Protein AF-A0A257M709-F1 (afdb_monomer_lite)

Radius of gyration: 20.68 Å; chains: 1; bounding box: 50×46×50 Å

pLDDT: mean 86.6, std 11.8, range [39.19, 98.5]

Foldseek 3Di:
DLVVLVVLLVVCVVVDDPVLNVVSVVVSVVVVCVVVVVVVVPDCVNPPPQDLVANDDFLLVVLVVVLVVLVCLLCVCVSLVFAFQDDDPVVVVVLSVVLVVLSVVDVVVDDALVDVSSLVSLVSCLVSLPVSVVRVVRTDDDPLLVLLVVQLSVLSNVLSVLVSVCSHPPNVLLQPPALLVVLSVLSVVQRNVVSVVLSVCLSSVDDLLSVQSVVCSVVSSVLNVLLSVLSNVRSNVVSVDPVNVVDDDPSVVVSVVSNVVSVVSNVVSVVSSVVSSVVVPVPD

Sequence (284 aa):
LWLVLARAWWKHRLAWTKVKRITTALGLLMLAGVPWMLFIATSPATYPPIDRTTGGPTGASLLGSTLSVVALLLILPASLGLKRAKSPRRWLWWVFVAEFVTFIALEAKGGSHFTLLQIIGLGLLLPWLWWIPSEWKRFDWPERSIFWKRSMLVWWGVLVIAGWLEFLPGVLDRMKFTNGLVAHAHLAMAGFTSSFGLLLLTLLGGEKTSLSLSRGGWLWNSAVGLHVLVLMICGWLEGGSNSWIDGHTLWRETAFFIRLLCGLVMLGVAAFWWRGSFSNSDDS

Secondary structure (DSSP, 8-state):
-HHHHHHHHHHHTTSS-HHHHHHHHHHHHHHHTHHHHHHHHT-TTTS-S--TTT-SPPHHHHHHHHHHHHHHHHHHHHHTTPPBSS---THHHHHHHHHHHHHHHHHHH---TT-HHHHHHHHTTTTHHHHHHHHHTTB---GGGHHHHHHHHHHHHHHHHHHHHHTSTTHHHHHTTSHHHHHHHHIIIIIIIHHHHHHHHHHHSHHHHHHHHHTTHHHHHHHHHHHHHHHHHHHHHHTT-GGGTSS--HHHHHHHHHHHHHHHHHHHHHHHHHHHHHHTTS--

Structure (mmCIF, N/CA/C/O backbone):
data_AF-A0A257M709-F1
#
_entry.id   AF-A0A257M709-F1
#
loop_
_atom_site.group_PDB
_atom_site.id
_atom_site.type_symbol
_atom_site.label_atom_id
_atom_site.label_alt_id
_atom_site.label_comp_id
_atom_site.label_asym_id
_atom_site.label_entity_id
_atom_site.label_seq_id
_atom_site.pdbx_PDB_ins_code
_atom_site.Cartn_x
_atom_site.Cartn_y
_atom_site.Cartn_z
_atom_site.occupancy
_atom_site.B_iso_or_equiv
_atom_site.auth_seq_id
_atom_site.auth_comp_id
_atom_site.auth_asym_id
_atom_site.auth_atom_id
_atom_site.pdbx_PDB_model_num
ATOM 1 N N . LEU A 1 1 ? -13.924 -11.266 1.358 1.00 63.69 1 LEU A N 1
ATOM 2 C CA . LEU A 1 1 ? -14.065 -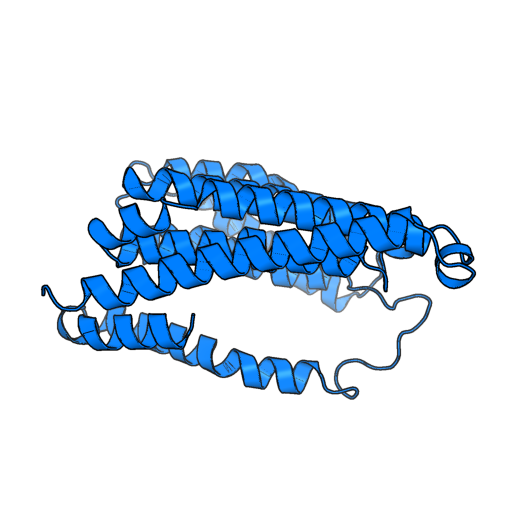9.993 2.109 1.00 63.69 1 LEU A CA 1
ATOM 3 C C . LEU A 1 1 ? -15.468 -9.392 1.985 1.00 63.69 1 LEU A C 1
ATOM 5 O O . LEU A 1 1 ? -16.119 -9.259 3.012 1.00 63.69 1 LEU A O 1
ATOM 9 N N . TRP A 1 2 ? -15.957 -9.085 0.773 1.00 75.44 2 TRP A N 1
ATOM 10 C CA . TRP A 1 2 ? -17.281 -8.467 0.564 1.00 75.44 2 TRP A CA 1
ATOM 11 C C . TRP A 1 2 ? -18.420 -9.205 1.285 1.00 75.44 2 TRP A C 1
ATOM 13 O O . TRP A 1 2 ? -19.125 -8.598 2.080 1.00 75.44 2 TRP A O 1
ATOM 23 N N . LEU A 1 3 ? -18.524 -10.530 1.114 1.00 74.81 3 LEU A N 1
ATOM 24 C CA . LEU A 1 3 ? -19.554 -11.352 1.774 1.00 74.81 3 LEU A CA 1
ATOM 25 C C . LEU A 1 3 ? -19.493 -11.286 3.309 1.00 74.81 3 LEU A C 1
ATOM 27 O O . LEU A 1 3 ? -20.524 -11.242 3.974 1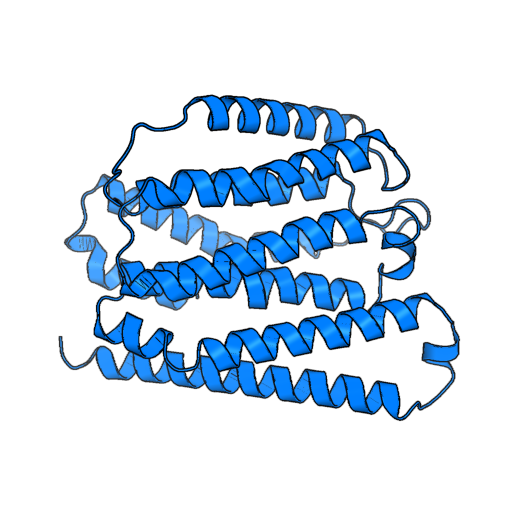.00 74.81 3 LEU A O 1
ATOM 31 N N . VAL A 1 4 ? -18.284 -11.239 3.874 1.00 75.06 4 VAL A N 1
ATOM 32 C CA . VAL A 1 4 ? -18.074 -11.142 5.328 1.00 75.06 4 VAL A CA 1
ATOM 33 C C . VAL A 1 4 ? -18.524 -9.774 5.839 1.00 75.06 4 VAL A C 1
ATOM 35 O O . VAL A 1 4 ? -19.246 -9.699 6.831 1.00 75.06 4 VAL A O 1
ATOM 38 N N . LEU A 1 5 ? -18.160 -8.696 5.135 1.00 75.50 5 LEU A N 1
ATOM 39 C CA . LEU A 1 5 ? -18.581 -7.334 5.475 1.00 75.50 5 LEU A CA 1
ATOM 40 C C . LEU A 1 5 ? -20.095 -7.146 5.305 1.00 75.50 5 LEU A C 1
ATOM 42 O O . LEU A 1 5 ? -20.731 -6.547 6.169 1.00 75.50 5 LEU A O 1
ATOM 46 N N . ALA A 1 6 ? -20.683 -7.702 4.243 1.00 80.19 6 ALA A N 1
ATOM 47 C CA . ALA A 1 6 ? -22.122 -7.676 4.003 1.00 80.19 6 ALA A CA 1
ATOM 48 C C . ALA A 1 6 ? -22.891 -8.419 5.108 1.00 80.19 6 ALA A C 1
ATOM 50 O O . ALA A 1 6 ? -23.883 -7.905 5.625 1.00 80.19 6 ALA A O 1
ATOM 51 N N . ARG A 1 7 ? -22.399 -9.587 5.545 1.00 79.88 7 ARG A N 1
ATOM 52 C CA . ARG A 1 7 ? -22.982 -10.341 6.666 1.00 79.88 7 ARG A CA 1
ATOM 53 C C . ARG A 1 7 ? -22.861 -9.586 7.991 1.00 79.88 7 ARG A C 1
ATOM 55 O O . ARG A 1 7 ? -23.842 -9.503 8.728 1.00 79.88 7 ARG A O 1
ATOM 62 N N . ALA A 1 8 ? -21.695 -9.006 8.285 1.00 75.44 8 ALA A N 1
ATOM 63 C CA . ALA A 1 8 ? -21.491 -8.196 9.486 1.00 75.44 8 ALA A CA 1
ATOM 64 C C . ALA A 1 8 ? -22.421 -6.970 9.504 1.00 75.44 8 ALA A C 1
ATOM 66 O O . ALA A 1 8 ? -23.070 -6.693 10.513 1.00 75.44 8 ALA A O 1
ATOM 67 N N . TRP A 1 9 ? -22.562 -6.281 8.368 1.00 83.00 9 TRP A N 1
ATOM 68 C CA . TRP A 1 9 ? -23.518 -5.186 8.211 1.00 83.00 9 TRP A CA 1
ATOM 69 C C . TRP A 1 9 ? -24.950 -5.659 8.453 1.00 83.00 9 TRP A C 1
ATOM 71 O O . TRP A 1 9 ? -25.668 -5.057 9.248 1.00 83.00 9 TRP A O 1
ATOM 81 N N . TRP A 1 10 ? -25.352 -6.779 7.844 1.00 81.62 10 TRP A N 1
ATOM 82 C CA . TRP A 1 10 ? -26.694 -7.337 8.003 1.00 81.62 10 TRP A CA 1
ATOM 83 C C . TRP A 1 10 ? -27.025 -7.641 9.468 1.00 81.62 10 TRP A C 1
ATOM 85 O O . TRP A 1 10 ? -28.117 -7.279 9.910 1.00 81.62 10 TRP A O 1
ATOM 95 N N . LYS A 1 11 ? -26.086 -8.234 10.223 1.00 81.81 11 LYS A N 1
ATOM 96 C CA . LYS A 1 11 ? -26.257 -8.577 11.647 1.00 81.81 11 LYS A CA 1
ATOM 97 C C . LYS A 1 11 ? -26.406 -7.334 12.534 1.00 81.81 11 LYS A C 1
ATOM 99 O O . LYS A 1 11 ? -27.203 -7.346 13.464 1.00 81.81 11 LYS A O 1
ATOM 104 N N . HIS A 1 12 ? -25.689 -6.248 12.238 1.00 77.38 12 HIS A N 1
ATOM 105 C CA . HIS A 1 12 ? -25.630 -5.069 13.115 1.00 77.38 12 HIS A CA 1
ATOM 106 C C . HIS A 1 12 ? -26.449 -3.855 12.636 1.00 77.38 12 HIS A C 1
ATOM 108 O O . HIS A 1 12 ? -26.554 -2.870 13.368 1.00 77.38 12 HIS A O 1
ATOM 114 N N . ARG A 1 13 ? -27.081 -3.909 11.450 1.00 79.56 13 ARG A N 1
ATOM 115 C CA . ARG A 1 13 ? -27.768 -2.755 10.827 1.00 79.56 13 ARG A CA 1
ATOM 116 C C . ARG A 1 13 ? -28.890 -2.131 11.660 1.00 79.56 13 ARG A C 1
ATOM 118 O O . ARG A 1 13 ? -29.191 -0.957 11.461 1.00 79.56 13 ARG A O 1
ATOM 125 N N . LEU A 1 14 ? -29.536 -2.908 12.532 1.00 81.75 14 LEU A N 1
ATOM 126 C CA . LEU A 1 14 ? -30.651 -2.445 13.369 1.00 81.75 14 LEU A CA 1
ATOM 127 C C . LEU A 1 14 ? -30.173 -1.696 14.620 1.00 81.75 14 LEU A C 1
ATOM 129 O O . LEU A 1 14 ? -30.896 -0.852 15.131 1.00 81.75 14 LEU A O 1
ATOM 133 N N . ALA A 1 15 ? -28.942 -1.952 15.069 1.00 82.12 15 ALA A N 1
ATOM 134 C CA . ALA A 1 15 ? -28.348 -1.302 16.236 1.00 82.12 15 ALA A CA 1
ATOM 135 C C . ALA A 1 15 ? -27.636 0.023 15.896 1.00 82.12 15 ALA A C 1
ATOM 137 O O . ALA A 1 15 ? -27.091 0.685 16.776 1.00 82.12 15 ALA A O 1
ATOM 138 N N . TRP A 1 16 ? -27.567 0.402 14.616 1.00 82.31 16 TRP A N 1
ATOM 139 C CA . TRP A 1 16 ? -26.822 1.576 14.157 1.00 82.31 16 TRP A CA 1
ATOM 140 C C . TRP A 1 16 ? -27.734 2.756 13.833 1.00 82.31 16 TRP A C 1
ATOM 142 O O . TRP A 1 16 ? -28.873 2.598 13.398 1.00 82.31 16 TRP A O 1
ATOM 152 N N . THR A 1 17 ? -27.189 3.966 13.974 1.00 84.19 17 THR A N 1
ATOM 153 C CA . THR A 1 17 ? -27.871 5.193 13.551 1.00 84.19 17 THR A CA 1
ATOM 154 C C . THR A 1 17 ? -28.165 5.169 12.048 1.00 84.19 17 THR A C 1
ATOM 156 O O . THR A 1 17 ? -27.421 4.581 11.256 1.00 84.19 17 THR A O 1
ATOM 159 N N . LYS A 1 18 ? -29.238 5.854 11.628 1.00 81.94 18 LYS A N 1
ATOM 160 C CA . LYS A 1 18 ? -29.674 5.913 10.220 1.00 81.94 18 LYS A CA 1
ATOM 161 C C . LYS A 1 18 ? -28.549 6.373 9.284 1.00 81.94 18 LYS A C 1
ATOM 163 O O . LYS A 1 18 ? -28.372 5.789 8.219 1.00 81.94 18 LYS A O 1
ATOM 168 N N . VAL A 1 19 ? -27.753 7.352 9.722 1.00 78.00 19 VAL A N 1
ATOM 169 C CA . VAL A 1 19 ? -26.588 7.863 8.982 1.00 78.00 19 VAL A CA 1
ATOM 170 C C . VAL A 1 19 ? -25.536 6.772 8.802 1.00 78.00 19 VAL A C 1
ATOM 172 O O . VAL A 1 19 ? -25.178 6.470 7.669 1.00 78.00 19 VAL A O 1
ATOM 175 N N . LYS A 1 20 ? -25.098 6.119 9.889 1.00 76.31 20 LYS A N 1
ATOM 176 C CA . LYS A 1 20 ? -24.087 5.051 9.829 1.00 76.31 20 LYS A CA 1
ATOM 177 C C . LYS A 1 20 ? -24.550 3.883 8.962 1.00 76.31 20 LYS A C 1
ATOM 179 O O . LYS A 1 20 ? -23.754 3.314 8.223 1.00 76.31 20 LYS A O 1
ATOM 184 N N . ARG A 1 21 ? -25.838 3.535 9.017 1.00 81.75 21 ARG A N 1
ATOM 185 C CA . ARG A 1 21 ? -26.431 2.478 8.190 1.00 81.75 21 ARG A CA 1
ATOM 186 C C . ARG A 1 21 ? -26.371 2.811 6.699 1.00 81.75 21 ARG A C 1
ATOM 188 O O . ARG A 1 21 ? -25.974 1.959 5.914 1.00 81.75 21 ARG A O 1
ATOM 195 N N . ILE A 1 22 ? -26.747 4.034 6.321 1.00 80.50 22 ILE A N 1
ATOM 196 C CA . ILE A 1 22 ? -26.744 4.485 4.922 1.00 80.50 22 ILE A CA 1
ATOM 197 C C . ILE A 1 22 ? -25.314 4.575 4.386 1.00 80.50 22 ILE A C 1
ATOM 199 O O . ILE A 1 22 ? -25.036 4.045 3.314 1.00 80.50 22 ILE A O 1
ATOM 203 N N . THR A 1 23 ? -24.393 5.183 5.136 1.00 76.25 23 THR A N 1
ATOM 204 C CA . THR A 1 23 ? -23.004 5.351 4.682 1.00 76.25 23 THR A CA 1
ATOM 205 C C . THR A 1 23 ? -22.291 4.012 4.512 1.00 76.25 23 THR A C 1
ATOM 207 O O . THR A 1 23 ? -21.608 3.797 3.515 1.00 76.25 23 THR A O 1
ATOM 210 N N . THR A 1 24 ? -22.495 3.070 5.436 1.00 78.69 24 THR A N 1
ATOM 211 C CA . THR A 1 24 ? -21.918 1.720 5.321 1.00 78.69 24 THR A CA 1
ATOM 212 C C . THR A 1 24 ? -22.567 0.888 4.211 1.00 78.69 24 THR A C 1
ATOM 214 O O . THR A 1 24 ? -21.863 0.127 3.552 1.00 78.69 24 THR A O 1
ATOM 217 N N . ALA A 1 25 ? -23.867 1.062 3.940 1.00 81.69 25 ALA A N 1
ATOM 218 C CA . ALA A 1 25 ? -24.538 0.422 2.804 1.00 81.69 25 ALA A CA 1
ATOM 219 C C . ALA A 1 25 ? -24.016 0.944 1.457 1.00 81.69 25 ALA A C 1
ATOM 221 O O . ALA A 1 25 ? -23.728 0.152 0.564 1.00 81.69 25 ALA A O 1
ATOM 222 N N . LEU A 1 26 ? -23.835 2.263 1.333 1.00 82.88 26 LEU A N 1
ATOM 223 C CA . LEU A 1 26 ? -23.199 2.893 0.172 1.00 82.88 26 LEU A CA 1
ATOM 224 C C . LEU A 1 26 ? -21.783 2.353 -0.053 1.00 82.88 26 LEU A C 1
ATOM 226 O O . LEU A 1 26 ? -21.441 1.993 -1.176 1.00 82.88 26 LEU A O 1
ATOM 230 N N . GLY A 1 27 ? -20.988 2.218 1.013 1.00 78.69 27 GLY A N 1
ATOM 231 C CA . GLY A 1 27 ? -19.657 1.613 0.931 1.00 78.69 27 GLY A CA 1
ATOM 232 C C . GLY A 1 27 ? -19.683 0.161 0.435 1.00 78.69 27 GLY A C 1
ATOM 233 O O . GLY A 1 27 ? -18.862 -0.221 -0.395 1.00 78.69 27 GLY A O 1
ATOM 234 N N . LEU A 1 28 ? -20.652 -0.646 0.885 1.00 82.06 28 LEU A N 1
ATOM 235 C CA . LEU A 1 28 ? -20.829 -2.024 0.407 1.00 82.06 28 LEU A CA 1
ATOM 236 C C . LEU A 1 28 ? -21.273 -2.094 -1.058 1.00 82.06 28 LEU A C 1
ATOM 238 O O . LEU A 1 28 ? -20.792 -2.961 -1.788 1.00 82.06 28 LEU A O 1
ATOM 242 N N . LEU A 1 29 ? -22.159 -1.192 -1.487 1.00 82.44 29 LEU A N 1
ATOM 243 C CA . LEU A 1 29 ? -22.596 -1.073 -2.881 1.00 82.44 29 LEU A CA 1
ATOM 244 C C . LEU A 1 29 ? -21.436 -0.682 -3.800 1.00 82.44 29 LEU A C 1
ATOM 246 O O . LEU A 1 29 ? -21.239 -1.321 -4.828 1.00 82.44 29 LEU A O 1
ATOM 250 N N . MET A 1 30 ? -20.616 0.294 -3.403 1.00 78.88 30 MET A N 1
ATOM 251 C CA . MET A 1 30 ? -19.392 0.635 -4.137 1.00 78.88 30 MET A CA 1
ATOM 252 C C . MET A 1 30 ? -18.447 -0.567 -4.242 1.00 78.88 30 MET A C 1
ATOM 254 O O . MET A 1 30 ? -17.937 -0.861 -5.319 1.00 78.88 30 MET A O 1
ATOM 258 N N . LEU A 1 31 ? -18.270 -1.317 -3.148 1.00 79.25 31 LEU A N 1
ATOM 259 C CA . LEU A 1 31 ? -17.444 -2.525 -3.142 1.00 79.25 31 LEU A CA 1
ATOM 260 C C . LEU A 1 31 ? -18.025 -3.632 -4.048 1.00 79.25 31 LEU A C 1
ATOM 262 O O . LEU A 1 31 ? -17.268 -4.411 -4.620 1.00 79.25 31 LEU A O 1
ATOM 266 N N . ALA A 1 32 ? -19.353 -3.693 -4.208 1.00 81.44 32 ALA A N 1
ATOM 267 C CA . ALA A 1 32 ? -20.024 -4.615 -5.128 1.00 81.44 32 ALA A CA 1
ATOM 268 C C . ALA A 1 32 ? -19.819 -4.235 -6.603 1.00 81.44 32 ALA A C 1
ATOM 270 O O . ALA A 1 32 ? -19.916 -5.101 -7.465 1.00 81.44 32 ALA A O 1
ATOM 271 N N . GLY A 1 33 ? -19.506 -2.968 -6.895 1.00 80.12 33 GLY A N 1
ATOM 272 C CA . GLY A 1 33 ? -19.165 -2.494 -8.238 1.00 80.12 33 GLY A CA 1
ATOM 273 C C . GLY A 1 33 ? -17.760 -2.889 -8.708 1.00 80.12 33 GLY A C 1
ATOM 274 O O . GLY A 1 33 ? -17.465 -2.788 -9.895 1.00 80.12 33 GLY A O 1
ATOM 275 N N . VAL A 1 34 ? -16.890 -3.379 -7.816 1.00 79.31 34 VAL A N 1
ATOM 276 C CA . VAL A 1 34 ? -15.496 -3.731 -8.150 1.00 79.31 34 VAL A CA 1
ATOM 277 C C . VAL A 1 34 ? -15.382 -4.780 -9.271 1.00 79.31 34 VAL A C 1
ATOM 279 O O . VAL A 1 34 ? -14.611 -4.537 -10.195 1.00 79.31 34 VAL A O 1
ATOM 282 N N . PRO A 1 35 ? -16.133 -5.902 -9.281 1.00 78.69 35 PRO A N 1
ATOM 283 C CA . PRO A 1 35 ? -16.078 -6.869 -10.382 1.00 78.69 35 PRO A CA 1
ATOM 284 C C . PRO A 1 35 ? -16.474 -6.264 -11.734 1.00 78.69 35 PRO A C 1
ATOM 286 O O . PRO A 1 35 ? -15.890 -6.609 -12.756 1.00 78.69 35 PRO A O 1
ATOM 289 N N . TRP A 1 36 ? -17.430 -5.331 -11.737 1.00 79.25 36 TRP A N 1
ATOM 290 C CA . TRP A 1 36 ? -17.850 -4.625 -12.947 1.00 79.25 36 TRP A CA 1
ATOM 291 C C . TRP A 1 36 ? -16.756 -3.685 -13.463 1.00 79.25 36 TRP A C 1
ATOM 293 O O . TRP A 1 36 ? -16.447 -3.678 -14.651 1.00 79.25 36 TRP A O 1
ATOM 303 N N . MET A 1 37 ? -16.103 -2.946 -12.562 1.00 77.06 37 MET A N 1
ATOM 304 C CA . MET A 1 37 ? -14.951 -2.108 -12.912 1.00 77.06 37 MET A CA 1
ATOM 305 C C . MET A 1 37 ? -13.776 -2.942 -13.432 1.00 77.06 37 MET A C 1
ATOM 307 O O . MET A 1 37 ? -13.126 -2.534 -14.388 1.00 77.06 37 MET A O 1
ATOM 311 N N . LEU A 1 38 ? -13.533 -4.126 -12.856 1.00 76.75 38 LEU A N 1
ATOM 312 C CA . LEU A 1 38 ? -12.529 -5.065 -13.362 1.00 76.75 38 LEU A CA 1
ATOM 313 C C . LEU A 1 38 ? -12.868 -5.540 -14.776 1.00 76.75 38 LEU A C 1
ATOM 315 O O . LEU A 1 38 ? -11.989 -5.541 -15.627 1.00 76.75 38 LEU A O 1
ATOM 319 N N . PHE A 1 39 ? -14.131 -5.875 -15.049 1.00 78.25 39 PHE A N 1
ATOM 320 C CA . PHE A 1 39 ? -14.572 -6.269 -16.387 1.00 78.25 39 PHE A CA 1
ATOM 321 C C . PHE A 1 39 ? -14.298 -5.173 -17.432 1.00 78.25 39 PHE A C 1
ATOM 323 O O . PHE A 1 39 ? -13.718 -5.446 -18.484 1.00 78.25 39 PHE A O 1
ATOM 330 N N . ILE A 1 40 ? -14.623 -3.916 -17.111 1.00 79.00 40 ILE A N 1
ATOM 331 C CA . ILE A 1 40 ? -14.330 -2.763 -17.979 1.00 79.00 40 ILE A CA 1
ATOM 332 C C . ILE A 1 40 ? -12.816 -2.567 -18.150 1.00 79.00 40 ILE A C 1
ATOM 334 O O . ILE A 1 40 ? -12.344 -2.323 -19.262 1.00 79.00 40 ILE A O 1
ATOM 338 N N . ALA A 1 41 ? -12.047 -2.696 -17.067 1.00 70.19 41 ALA A N 1
ATOM 339 C CA . ALA A 1 41 ? -10.596 -2.528 -17.081 1.00 70.19 41 ALA A CA 1
ATOM 340 C C . ALA A 1 41 ? -9.871 -3.641 -17.855 1.00 70.19 41 ALA A C 1
ATOM 342 O O . ALA A 1 41 ? -8.802 -3.401 -18.402 1.00 70.19 41 ALA A O 1
ATOM 343 N N . THR A 1 42 ? -10.448 -4.843 -17.946 1.00 70.88 42 THR A N 1
ATOM 344 C CA . THR A 1 42 ? -9.901 -5.936 -18.768 1.00 70.88 42 THR A CA 1
ATOM 345 C C . THR A 1 42 ? -10.205 -5.797 -20.260 1.00 70.88 42 THR A C 1
ATOM 347 O O . THR A 1 42 ? -9.708 -6.591 -21.056 1.00 70.88 42 THR A O 1
ATOM 350 N N . SER A 1 43 ? -11.015 -4.811 -20.660 1.00 70.44 43 SER A N 1
ATOM 351 C CA . SER A 1 43 ? -11.332 -4.586 -22.068 1.00 70.44 43 SER A CA 1
ATOM 352 C C . SER A 1 43 ? -10.128 -3.996 -22.819 1.00 70.44 43 SER A C 1
ATOM 354 O O . SER A 1 43 ? -9.636 -2.931 -22.434 1.00 70.44 43 SER A O 1
ATOM 356 N N . PRO A 1 44 ? -9.708 -4.598 -23.948 1.00 64.81 44 PRO A N 1
ATOM 357 C CA . PRO A 1 44 ? -8.688 -4.025 -24.831 1.00 64.81 44 PRO A CA 1
ATOM 358 C C . PRO A 1 44 ? -9.076 -2.656 -25.409 1.00 64.81 44 PRO A C 1
ATOM 360 O O . PRO A 1 44 ? -8.217 -1.909 -25.862 1.00 64.81 44 PRO A O 1
ATOM 363 N N . ALA A 1 45 ? -10.370 -2.311 -25.396 1.00 69.38 45 ALA A N 1
ATOM 364 C CA . ALA A 1 45 ? -10.844 -0.991 -25.807 1.00 69.38 45 ALA A CA 1
ATOM 365 C C . ALA A 1 45 ? -10.460 0.112 -24.803 1.00 69.38 45 ALA A C 1
ATOM 367 O O . ALA A 1 45 ? -10.357 1.274 -25.185 1.00 69.38 45 ALA A O 1
ATOM 368 N N . THR A 1 46 ? -10.248 -0.249 -23.533 1.00 64.12 46 THR A N 1
ATOM 369 C CA . THR A 1 46 ? -9.853 0.672 -22.456 1.00 64.12 46 THR A CA 1
ATOM 370 C C . THR A 1 46 ? -8.329 0.795 -22.356 1.00 64.12 46 THR A C 1
ATOM 372 O O . THR A 1 46 ? -7.819 1.868 -22.045 1.00 64.12 46 THR A O 1
ATOM 375 N N . TYR A 1 47 ? -7.602 -0.287 -22.657 1.00 52.94 47 TYR A N 1
ATOM 376 C CA . TYR A 1 47 ? -6.138 -0.336 -22.673 1.00 52.94 47 TYR A CA 1
ATOM 377 C C . TYR A 1 47 ? -5.638 -0.826 -24.043 1.00 52.94 47 TYR A C 1
ATOM 379 O O . TYR A 1 47 ? -5.558 -2.040 -24.257 1.00 52.94 47 TYR A O 1
ATOM 387 N N . PRO A 1 48 ? -5.319 0.086 -24.984 1.00 52.94 48 PRO A N 1
ATOM 388 C CA . PRO A 1 48 ? -4.802 -0.290 -26.296 1.00 52.94 48 PRO A CA 1
ATOM 389 C C . PRO A 1 48 ? -3.429 -0.989 -26.192 1.00 52.94 48 PRO A C 1
ATOM 391 O O . PRO A 1 48 ? -2.769 -0.907 -25.152 1.00 52.94 48 PRO A O 1
ATOM 394 N N . PRO A 1 49 ? -2.980 -1.684 -27.258 1.00 52.44 49 PRO A N 1
ATOM 395 C CA . PRO A 1 49 ? -1.710 -2.404 -27.276 1.00 52.44 49 PRO A CA 1
ATOM 396 C C . PRO A 1 49 ? -0.534 -1.545 -26.801 1.00 52.44 49 PRO A C 1
ATOM 398 O O . PRO A 1 49 ? -0.396 -0.388 -27.192 1.00 52.44 49 PRO A O 1
ATOM 401 N N . ILE A 1 50 ? 0.311 -2.158 -25.972 1.00 51.16 50 ILE A N 1
ATOM 402 C CA . ILE A 1 50 ? 1.480 -1.573 -25.308 1.00 51.16 50 ILE A CA 1
ATOM 403 C C . ILE A 1 50 ? 2.383 -0.870 -26.336 1.00 51.16 50 ILE A C 1
ATOM 405 O O . ILE A 1 50 ? 3.112 -1.519 -27.089 1.00 51.16 50 ILE A O 1
ATOM 409 N N . ASP A 1 51 ? 2.378 0.461 -26.339 1.00 47.47 51 ASP A N 1
ATOM 410 C CA . ASP A 1 51 ? 3.425 1.254 -26.980 1.00 47.47 51 ASP A CA 1
ATOM 411 C C . ASP A 1 51 ? 4.741 1.022 -26.219 1.00 47.47 51 ASP A C 1
ATOM 413 O O . ASP A 1 51 ? 4.822 1.168 -24.999 1.00 47.47 51 ASP A O 1
ATOM 417 N N . ARG A 1 52 ? 5.797 0.628 -26.937 1.00 48.94 52 ARG A N 1
ATOM 418 C CA . ARG A 1 52 ? 7.110 0.310 -26.350 1.00 48.94 52 ARG A CA 1
ATOM 419 C C . ARG A 1 52 ? 7.759 1.504 -25.643 1.00 48.94 52 ARG A C 1
ATOM 421 O O . ARG A 1 52 ? 8.629 1.288 -24.799 1.00 48.94 52 ARG A O 1
ATOM 428 N N . THR A 1 53 ? 7.352 2.729 -25.972 1.00 52.00 53 THR A N 1
ATOM 429 C CA . THR A 1 53 ? 7.896 3.965 -25.393 1.00 52.00 53 THR A CA 1
ATOM 430 C C . THR A 1 53 ? 7.116 4.462 -24.172 1.00 52.00 53 THR A C 1
ATOM 432 O O . THR A 1 53 ? 7.695 5.142 -23.325 1.00 52.00 53 THR A O 1
ATOM 435 N N . THR A 1 54 ? 5.840 4.081 -24.031 1.00 54.97 54 THR A N 1
ATOM 436 C CA . THR A 1 54 ? 4.931 4.604 -22.991 1.00 54.97 54 THR A CA 1
ATOM 437 C C . THR A 1 54 ? 4.209 3.539 -22.167 1.00 54.97 54 THR A C 1
ATOM 439 O O . THR A 1 54 ? 3.557 3.896 -21.198 1.00 54.97 54 THR A O 1
ATOM 442 N N . GLY A 1 55 ? 4.343 2.249 -22.488 1.00 55.84 55 GLY A N 1
ATOM 443 C CA . GLY A 1 55 ? 3.516 1.145 -21.979 1.00 55.84 55 GLY A CA 1
ATOM 444 C C . GLY A 1 55 ? 3.573 0.814 -20.478 1.00 55.84 55 GLY A C 1
ATOM 445 O O . GLY A 1 55 ? 3.153 -0.274 -20.089 1.00 55.84 55 GLY A O 1
ATOM 446 N N . GLY A 1 56 ? 4.110 1.708 -19.646 1.00 60.56 56 GLY A N 1
ATOM 447 C CA . GLY A 1 56 ? 3.981 1.688 -18.190 1.00 60.56 56 GLY A CA 1
ATOM 448 C C . GLY A 1 56 ? 2.930 2.698 -17.695 1.00 60.56 56 GLY A C 1
ATOM 449 O O . GLY A 1 56 ? 2.488 3.560 -18.451 1.00 60.56 56 GLY A O 1
ATOM 450 N N . PRO A 1 57 ? 2.506 2.618 -16.424 1.00 65.94 57 PRO A N 1
ATOM 451 C CA . PRO A 1 57 ? 1.597 3.606 -15.844 1.00 65.94 57 PRO A CA 1
ATOM 452 C C . PRO A 1 57 ? 2.229 5.009 -15.846 1.00 65.94 57 PRO A C 1
ATOM 454 O O . PRO A 1 57 ? 3.441 5.143 -15.693 1.00 65.94 57 PRO A O 1
ATOM 457 N N . THR A 1 58 ? 1.423 6.067 -15.981 1.00 76.44 58 THR A N 1
ATOM 458 C CA . THR A 1 58 ? 1.904 7.448 -15.791 1.00 76.44 58 THR A CA 1
ATOM 459 C C . THR A 1 58 ? 2.078 7.735 -14.296 1.00 76.44 58 THR A C 1
ATOM 461 O O . THR A 1 58 ? 1.347 7.190 -13.463 1.00 76.44 58 THR A O 1
ATOM 464 N N . GLY A 1 59 ? 3.012 8.620 -13.931 1.00 75.75 59 GLY A N 1
ATOM 465 C CA . GLY A 1 59 ? 3.202 9.027 -12.531 1.00 75.75 59 GLY A CA 1
ATOM 466 C C . GLY A 1 59 ? 1.934 9.653 -11.945 1.00 75.75 59 GLY A C 1
ATOM 467 O O . GLY A 1 59 ? 1.592 9.403 -10.794 1.00 75.75 59 GLY A O 1
ATOM 468 N N . ALA A 1 60 ? 1.190 10.389 -12.770 1.00 81.81 60 ALA A N 1
ATOM 469 C CA . ALA A 1 60 ? -0.106 10.970 -12.457 1.00 81.81 60 ALA A CA 1
ATOM 470 C C . ALA A 1 60 ? -1.164 9.900 -12.148 1.00 81.81 60 ALA A C 1
ATOM 472 O O . ALA A 1 60 ? -1.816 9.991 -11.111 1.00 81.81 6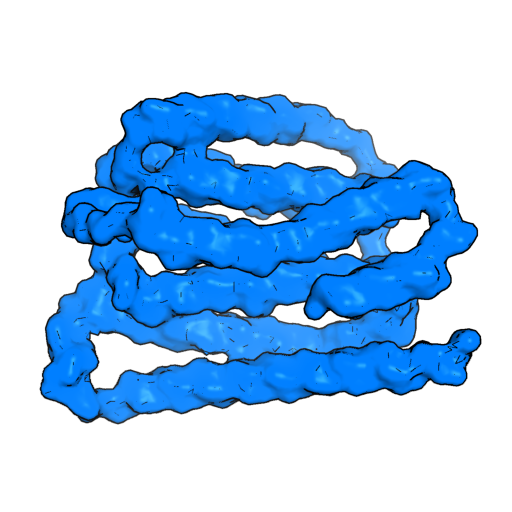0 ALA A O 1
ATOM 473 N N . SER A 1 61 ? -1.281 8.842 -12.955 1.00 81.50 61 SER A N 1
ATOM 474 C CA . SER A 1 61 ? -2.236 7.758 -12.691 1.00 81.50 61 SER A CA 1
ATOM 475 C C . SER A 1 61 ? -1.949 7.036 -11.363 1.00 81.50 61 SER A C 1
ATOM 477 O O . SER A 1 61 ? -2.867 6.815 -10.567 1.00 81.50 61 SER A O 1
ATOM 479 N N . LEU A 1 62 ? -0.670 6.761 -11.067 1.00 84.75 62 LEU A N 1
ATOM 480 C CA . LEU A 1 62 ? -0.221 6.173 -9.797 1.00 84.75 62 LEU A CA 1
ATOM 481 C C . LEU A 1 62 ? -0.450 7.117 -8.610 1.00 84.75 62 LEU A C 1
ATOM 483 O O . LEU A 1 62 ? -0.878 6.684 -7.533 1.00 84.75 62 LEU A O 1
ATOM 487 N N . LEU A 1 63 ? -0.191 8.413 -8.802 1.00 88.44 63 LEU A N 1
ATOM 488 C CA . LEU A 1 63 ? -0.478 9.452 -7.820 1.00 88.44 63 LEU A CA 1
ATOM 489 C C . LEU A 1 63 ? -1.979 9.487 -7.512 1.00 88.44 63 LEU A C 1
ATOM 491 O O . LEU A 1 63 ? -2.353 9.421 -6.345 1.00 88.44 63 LEU A O 1
ATOM 495 N N . GLY A 1 64 ? -2.843 9.505 -8.528 1.00 87.50 64 GLY A N 1
ATOM 496 C CA . GLY A 1 64 ? -4.298 9.540 -8.373 1.00 87.50 64 GLY A CA 1
ATOM 497 C C . GLY A 1 64 ? -4.858 8.328 -7.618 1.00 87.50 64 GLY A C 1
ATOM 498 O O . GLY A 1 64 ? -5.634 8.484 -6.665 1.00 87.50 64 GLY A O 1
ATOM 499 N N . SER A 1 65 ? -4.423 7.112 -7.971 1.00 86.50 65 SER A N 1
ATOM 500 C CA . SER A 1 65 ? -4.837 5.903 -7.244 1.00 86.50 65 SER A CA 1
ATOM 501 C C . SER A 1 65 ? -4.364 5.922 -5.789 1.00 86.50 65 SER A C 1
ATOM 503 O O . SER A 1 65 ? -5.109 5.543 -4.884 1.00 86.50 65 SER A O 1
ATOM 505 N N . THR A 1 66 ? -3.152 6.419 -5.535 1.00 91.25 66 THR A N 1
ATOM 506 C CA . THR A 1 66 ? -2.588 6.461 -4.181 1.00 91.25 66 THR A CA 1
ATOM 507 C C . THR A 1 66 ? -3.200 7.578 -3.337 1.00 91.25 66 THR A C 1
ATOM 509 O O . THR A 1 66 ? -3.463 7.370 -2.154 1.00 91.25 66 THR A O 1
ATOM 512 N N . LEU A 1 67 ? -3.538 8.727 -3.928 1.00 92.94 67 LEU A N 1
ATOM 513 C CA . LEU A 1 67 ? -4.285 9.798 -3.261 1.00 92.94 67 LEU A CA 1
ATOM 514 C C . LEU A 1 67 ? -5.655 9.309 -2.779 1.00 92.94 67 LEU A C 1
ATOM 516 O O . LEU A 1 67 ? -6.085 9.660 -1.682 1.00 92.94 67 LEU A O 1
ATOM 520 N N . SER A 1 68 ? -6.312 8.425 -3.531 1.00 91.06 68 SER A N 1
ATOM 521 C CA . SER A 1 68 ? -7.554 7.788 -3.071 1.00 91.06 68 SER A CA 1
ATOM 522 C C . SER A 1 68 ? -7.338 6.978 -1.782 1.00 91.06 68 SER A C 1
ATOM 524 O O . SER A 1 68 ? -8.161 7.024 -0.863 1.00 91.06 68 SER A O 1
ATOM 526 N N . VAL A 1 69 ? -6.194 6.292 -1.665 1.00 93.12 69 VAL A N 1
ATOM 527 C CA . VAL A 1 69 ? -5.788 5.593 -0.435 1.00 93.12 69 VAL A CA 1
ATOM 528 C C . VAL A 1 69 ? -5.459 6.584 0.686 1.00 93.12 69 VAL A C 1
ATOM 530 O O . VAL A 1 69 ? -5.917 6.391 1.810 1.00 93.12 69 VAL A O 1
ATOM 533 N N . VAL A 1 70 ? -4.736 7.672 0.403 1.00 95.56 70 VAL A N 1
ATOM 534 C CA . VAL A 1 70 ? -4.440 8.737 1.382 1.00 95.56 70 VAL A CA 1
ATOM 535 C C . VAL A 1 70 ? -5.729 9.324 1.962 1.00 95.56 70 VAL A C 1
ATOM 537 O O . VAL A 1 70 ? -5.862 9.422 3.183 1.00 95.56 70 VAL A O 1
ATOM 540 N N . ALA A 1 71 ? -6.708 9.651 1.115 1.00 94.19 71 ALA A N 1
ATOM 541 C CA . ALA A 1 71 ? -8.013 10.148 1.544 1.00 94.19 71 ALA A CA 1
ATOM 542 C C . ALA A 1 71 ? -8.719 9.152 2.474 1.00 94.19 71 ALA A C 1
ATOM 544 O O . ALA A 1 71 ? -9.201 9.527 3.547 1.00 94.19 71 ALA A O 1
ATOM 545 N N . LEU A 1 72 ? -8.720 7.867 2.101 1.00 92.75 72 LEU A N 1
ATOM 546 C CA . LEU A 1 72 ? -9.232 6.785 2.942 1.00 92.75 72 LEU A CA 1
ATOM 547 C C . LEU A 1 72 ? -8.540 6.765 4.309 1.00 92.75 72 LEU A C 1
ATOM 549 O O . LEU A 1 72 ? -9.220 6.753 5.334 1.00 92.75 72 LEU A O 1
ATOM 553 N N . LEU A 1 73 ? -7.207 6.812 4.345 1.00 94.56 73 LEU A N 1
ATOM 554 C CA . LEU A 1 73 ? -6.429 6.782 5.585 1.00 94.56 73 LEU A CA 1
ATOM 555 C C . LEU A 1 73 ? -6.654 8.028 6.459 1.00 94.56 73 LEU A C 1
ATOM 557 O O . LEU A 1 73 ? -6.638 7.911 7.685 1.00 94.56 73 LEU A O 1
ATOM 561 N N . LEU A 1 74 ? -6.905 9.201 5.872 1.00 94.44 74 LEU A N 1
ATOM 562 C CA . LEU A 1 74 ? -7.244 10.424 6.613 1.00 94.44 74 LEU A CA 1
ATOM 563 C C . LEU A 1 74 ? -8.636 10.359 7.254 1.00 94.44 74 LEU A C 1
ATOM 565 O O . LEU A 1 74 ? -8.825 10.811 8.387 1.00 94.44 74 LEU A O 1
ATOM 569 N N . ILE A 1 75 ? -9.613 9.795 6.543 1.00 92.06 75 ILE A N 1
ATOM 570 C CA . ILE A 1 75 ? -11.011 9.723 6.991 1.00 92.06 75 ILE A CA 1
ATOM 571 C C . ILE A 1 75 ? -11.222 8.572 7.981 1.00 92.06 75 ILE A C 1
ATOM 573 O O . ILE A 1 75 ? -12.042 8.689 8.899 1.00 92.06 75 ILE A O 1
ATOM 577 N N . LEU A 1 76 ? -10.479 7.472 7.820 1.00 91.31 76 LEU A N 1
ATOM 578 C CA . LEU A 1 76 ? -10.746 6.205 8.494 1.00 91.31 76 LEU A CA 1
ATOM 579 C C . LEU A 1 76 ? -10.952 6.335 10.012 1.00 91.31 76 LEU A C 1
ATOM 581 O O . LEU A 1 76 ? -12.014 5.914 10.482 1.00 91.31 76 LEU A O 1
ATOM 585 N N . PRO A 1 77 ? -10.029 6.928 10.797 1.00 90.31 77 PRO A N 1
ATOM 586 C CA . PRO A 1 77 ? -10.147 6.914 12.255 1.00 90.31 77 PRO A CA 1
ATOM 587 C C . PRO A 1 77 ? -11.413 7.635 12.738 1.00 90.31 77 PRO A C 1
ATOM 589 O O . PRO A 1 77 ? -12.101 7.162 13.642 1.00 90.31 77 PRO A O 1
ATOM 592 N N . ALA A 1 78 ? -11.764 8.746 12.082 1.00 87.94 78 ALA A N 1
ATOM 593 C CA . ALA A 1 78 ? -12.972 9.505 12.380 1.00 87.94 78 ALA A CA 1
ATOM 594 C C . ALA A 1 78 ? -14.243 8.747 11.962 1.00 87.94 78 ALA A C 1
ATOM 596 O O . ALA A 1 78 ? -15.210 8.713 12.719 1.00 87.94 78 ALA A O 1
ATOM 597 N N . SER A 1 79 ? -14.235 8.090 10.796 1.00 85.50 79 SER A N 1
ATOM 598 C CA . SER A 1 79 ? -15.383 7.308 10.308 1.00 85.50 79 SER A CA 1
ATOM 599 C C . SER A 1 79 ? -15.722 6.103 11.194 1.00 85.50 79 SER A C 1
ATOM 601 O O . SER A 1 79 ? -16.885 5.717 11.310 1.00 85.50 79 SER A O 1
ATOM 603 N N . LEU A 1 80 ? -14.716 5.542 11.871 1.00 84.25 80 LEU A N 1
ATOM 604 C CA . LEU A 1 80 ? -14.878 4.459 12.839 1.00 84.25 80 LEU A CA 1
ATOM 605 C C . LEU A 1 80 ? -15.311 4.956 14.227 1.00 84.25 80 LEU A C 1
ATOM 607 O O . LEU A 1 80 ? -15.539 4.141 15.119 1.00 84.25 80 LEU A O 1
ATOM 611 N N . GLY A 1 81 ? -15.455 6.272 14.413 1.00 85.31 81 GLY A N 1
ATOM 612 C CA . GLY A 1 81 ? -15.862 6.877 15.679 1.00 85.31 81 GLY A CA 1
ATOM 613 C C . GLY A 1 81 ? -14.782 6.819 16.759 1.00 85.31 81 GLY A C 1
ATOM 614 O O . GLY A 1 81 ? -15.116 6.865 17.943 1.00 85.31 81 GLY A O 1
ATOM 615 N N . LEU A 1 82 ? -13.501 6.696 16.383 1.00 88.69 82 LEU A N 1
ATOM 616 C CA . LEU A 1 82 ? -12.412 6.729 17.357 1.00 88.69 82 LEU A CA 1
ATOM 617 C C . LEU A 1 82 ? -12.348 8.108 18.017 1.00 88.69 82 LEU A C 1
ATOM 619 O O . LEU A 1 82 ? -12.407 9.143 17.345 1.00 88.69 82 LEU A O 1
ATOM 623 N N . LYS A 1 83 ? -12.200 8.117 19.344 1.00 89.50 83 LYS A N 1
ATOM 624 C CA . LYS A 1 83 ? -12.012 9.353 20.103 1.00 89.50 83 LYS A CA 1
ATOM 625 C C . LYS A 1 83 ? -10.697 10.002 19.687 1.00 89.50 83 LYS A C 1
ATOM 627 O O . LYS A 1 83 ? -9.689 9.329 19.459 1.00 89.50 83 LYS A O 1
ATOM 632 N N . ARG A 1 84 ? -10.725 11.325 19.547 1.00 89.38 84 ARG A N 1
ATOM 633 C CA . ARG A 1 84 ? -9.556 12.109 19.167 1.00 89.38 84 ARG A CA 1
ATOM 634 C C . ARG A 1 84 ? -8.967 12.757 20.417 1.00 89.38 84 ARG A C 1
ATOM 636 O O . ARG A 1 84 ? -9.649 13.533 21.075 1.00 89.38 84 ARG A O 1
ATOM 643 N N . ALA A 1 85 ? -7.700 12.474 20.698 1.00 88.00 85 ALA A N 1
ATOM 644 C CA . ALA A 1 85 ? -6.975 13.013 21.844 1.00 88.00 85 ALA A CA 1
ATOM 645 C C . ALA A 1 85 ? -6.449 14.442 21.610 1.00 88.00 85 ALA A C 1
ATOM 647 O O . ALA A 1 85 ? -6.127 15.153 22.557 1.00 88.00 85 ALA A O 1
ATOM 648 N N . LYS A 1 86 ? -6.304 14.870 20.347 1.00 87.44 86 LYS A N 1
ATOM 649 C CA . LYS A 1 86 ? -5.739 16.183 19.967 1.00 87.44 86 LYS A CA 1
ATOM 650 C C . LYS A 1 86 ? -6.553 16.851 18.859 1.00 87.44 86 LYS A C 1
ATOM 652 O O . LYS A 1 86 ? -7.306 16.190 18.158 1.00 87.44 86 LYS A O 1
ATOM 657 N N . SER A 1 87 ? -6.387 18.155 18.647 1.00 86.00 87 SER A N 1
ATOM 658 C CA . SER A 1 87 ? -7.071 18.870 17.558 1.00 86.00 87 SER A CA 1
ATOM 659 C C . SER A 1 87 ? -6.691 18.329 16.161 1.00 86.00 87 SER A C 1
ATOM 661 O O . SER A 1 87 ? -5.555 17.875 15.965 1.00 86.00 87 SER A O 1
ATOM 663 N N . PRO A 1 88 ? -7.613 18.357 15.173 1.00 85.69 88 PRO A N 1
ATOM 664 C CA . PRO A 1 88 ? -7.311 17.946 13.801 1.00 85.69 88 PRO A CA 1
ATOM 665 C C . PRO A 1 88 ? -6.314 18.882 13.122 1.00 85.69 88 PRO A C 1
ATOM 667 O O . PRO A 1 88 ? -6.424 20.106 13.228 1.00 85.69 88 PRO A O 1
ATOM 670 N N . ARG A 1 89 ? -5.407 18.319 12.321 1.00 91.00 89 ARG A N 1
ATOM 671 C CA . ARG A 1 89 ? -4.544 19.097 11.423 1.00 91.00 89 ARG A CA 1
ATOM 672 C C . ARG A 1 89 ? -5.266 19.412 10.116 1.00 91.00 89 ARG A C 1
ATOM 674 O O . ARG A 1 89 ? -5.093 18.722 9.118 1.00 91.00 89 ARG A O 1
ATOM 681 N N . ARG A 1 90 ? -6.061 20.486 10.111 1.00 91.25 90 ARG A N 1
ATOM 682 C CA . ARG A 1 90 ? -6.812 20.921 8.915 1.00 91.25 90 ARG A CA 1
ATOM 683 C C . ARG A 1 90 ? -5.917 21.186 7.697 1.00 91.25 90 ARG A C 1
ATOM 685 O O . ARG A 1 90 ? -6.360 20.968 6.581 1.00 91.25 90 ARG A O 1
ATOM 692 N N . TRP A 1 91 ? -4.661 21.584 7.901 1.00 95.50 91 TRP A N 1
ATOM 693 C CA . TRP A 1 91 ? -3.724 21.844 6.806 1.00 95.50 91 TRP A CA 1
ATOM 694 C C . TRP A 1 91 ? -3.384 20.608 5.960 1.00 95.50 91 TRP A C 1
ATOM 696 O O . TRP A 1 91 ? -3.095 20.767 4.780 1.00 95.50 91 TRP A O 1
ATOM 706 N N . LEU A 1 92 ? -3.486 19.389 6.509 1.00 95.56 92 LEU A N 1
ATOM 707 C CA . LEU A 1 92 ? -3.291 18.160 5.727 1.00 95.56 92 LEU A CA 1
ATOM 708 C C . LEU A 1 92 ? -4.318 18.048 4.595 1.00 95.56 92 LEU A C 1
ATOM 710 O O . LEU A 1 92 ? -3.989 17.570 3.518 1.00 95.56 92 LEU A O 1
ATOM 714 N N . TRP A 1 93 ? -5.541 18.544 4.808 1.00 95.31 93 TRP A N 1
ATOM 715 C CA . TRP A 1 93 ? -6.557 18.594 3.758 1.00 95.31 93 TRP A CA 1
ATOM 716 C C . TRP A 1 93 ? -6.213 19.601 2.664 1.00 95.31 93 TRP A C 1
ATOM 718 O O . TRP A 1 93 ? -6.475 19.326 1.500 1.00 95.31 93 TRP A O 1
ATOM 728 N N . TRP A 1 94 ? -5.585 20.728 3.007 1.00 96.19 94 TRP A N 1
ATOM 729 C CA . TRP A 1 94 ? -5.110 21.682 2.001 1.00 96.19 94 TRP A CA 1
ATOM 730 C C . TRP A 1 94 ? -3.998 21.091 1.141 1.00 96.19 94 TRP A C 1
ATOM 732 O O . TRP A 1 94 ? -4.033 21.248 -0.074 1.00 96.19 94 TRP A O 1
ATOM 742 N N . VAL A 1 95 ? -3.061 20.361 1.753 1.00 96.38 95 VAL A N 1
ATOM 743 C CA . VAL A 1 95 ? -2.006 19.661 1.009 1.00 96.38 95 VAL A CA 1
ATOM 744 C C . VAL A 1 95 ? -2.592 18.562 0.128 1.00 96.38 95 VAL A C 1
ATOM 746 O O . VAL A 1 95 ? -2.282 18.512 -1.054 1.00 96.38 95 VAL A O 1
ATOM 749 N N . PHE A 1 96 ? -3.519 17.761 0.657 1.00 96.50 96 PHE A N 1
ATOM 750 C CA . PHE A 1 96 ? -4.242 16.764 -0.131 1.00 96.50 96 PHE A CA 1
ATOM 751 C C . PHE A 1 96 ? -4.950 17.380 -1.349 1.00 96.50 96 PHE A C 1
ATOM 753 O O . PHE A 1 96 ? -4.832 16.866 -2.456 1.00 96.50 96 PHE A O 1
ATOM 760 N N . VAL A 1 97 ? -5.660 18.501 -1.170 1.00 96.44 97 VAL A N 1
ATOM 761 C CA . VAL A 1 97 ? -6.337 19.205 -2.273 1.00 96.44 97 VAL A CA 1
ATOM 762 C C . VAL A 1 97 ? -5.327 19.745 -3.287 1.00 96.44 97 VAL A C 1
ATOM 764 O O . VAL A 1 97 ? -5.542 19.597 -4.487 1.00 96.44 97 VAL A O 1
ATOM 767 N N . ALA A 1 98 ? -4.214 20.326 -2.835 1.00 96.19 98 ALA A N 1
ATOM 768 C CA . ALA A 1 98 ? -3.149 20.799 -3.717 1.00 96.19 98 ALA A CA 1
ATOM 769 C C . ALA A 1 98 ? -2.516 19.658 -4.535 1.00 96.19 98 ALA A C 1
ATOM 771 O O . ALA A 1 98 ? -2.299 19.810 -5.739 1.00 96.19 98 ALA A O 1
ATOM 772 N N . GLU A 1 99 ? -2.275 18.499 -3.923 1.00 95.75 99 GLU A N 1
ATOM 773 C CA . GLU A 1 99 ? -1.778 17.310 -4.622 1.00 95.75 99 GLU A CA 1
ATOM 774 C C . GLU A 1 99 ? -2.817 16.732 -5.582 1.00 95.75 99 GLU A C 1
ATOM 776 O O . GLU A 1 99 ? -2.462 16.300 -6.673 1.00 95.75 99 GLU A O 1
ATOM 781 N N . PHE A 1 100 ? -4.104 16.786 -5.238 1.00 93.69 100 PHE A N 1
ATOM 782 C CA . PHE A 1 100 ? -5.181 16.368 -6.133 1.00 93.69 100 PHE A CA 1
ATOM 783 C C . PHE A 1 100 ? -5.297 17.275 -7.368 1.00 93.69 100 PHE A C 1
ATOM 785 O O . PHE A 1 100 ? -5.442 16.789 -8.487 1.00 93.69 100 PHE A O 1
ATOM 792 N N . VAL A 1 101 ? -5.166 18.594 -7.191 1.00 94.94 101 VAL A N 1
ATOM 793 C CA . VAL A 1 101 ? -5.084 19.549 -8.311 1.00 94.94 101 VAL A CA 1
ATOM 794 C C . VAL A 1 101 ? -3.836 19.286 -9.151 1.00 94.94 101 VAL A C 1
ATOM 796 O O . VAL A 1 101 ? -3.911 19.285 -10.379 1.00 94.94 101 VAL A O 1
ATOM 799 N N . THR A 1 102 ? -2.704 19.006 -8.500 1.00 93.00 102 THR A N 1
ATOM 800 C CA . THR A 1 102 ? -1.462 18.620 -9.183 1.00 93.00 102 THR A CA 1
ATOM 801 C C . THR A 1 102 ? -1.670 17.364 -10.021 1.00 93.00 102 THR A C 1
ATOM 803 O O . THR A 1 102 ? -1.330 17.364 -11.197 1.00 93.00 102 THR A O 1
ATOM 806 N N . PHE A 1 103 ? -2.292 16.328 -9.458 1.00 92.88 103 PHE A N 1
ATOM 807 C CA . PHE A 1 103 ? -2.664 15.110 -10.172 1.00 92.88 103 PHE A CA 1
ATOM 808 C C . PHE A 1 103 ? -3.468 15.420 -11.441 1.00 92.88 103 PHE A C 1
ATOM 810 O O . PHE A 1 103 ? -3.055 14.998 -12.517 1.00 92.88 103 PHE A O 1
ATOM 817 N N . ILE A 1 104 ? -4.550 16.203 -11.346 1.00 90.88 104 ILE A N 1
ATOM 818 C CA . ILE A 1 104 ? -5.381 16.558 -12.510 1.00 90.88 104 ILE A CA 1
ATOM 819 C C . ILE A 1 104 ? -4.548 17.269 -13.582 1.00 90.88 104 ILE A C 1
ATOM 821 O O . ILE A 1 104 ? -4.655 16.948 -14.765 1.00 90.88 104 ILE A O 1
ATOM 825 N N . ALA A 1 105 ? -3.700 18.220 -13.181 1.00 92.00 105 ALA A N 1
ATOM 826 C CA . ALA A 1 105 ? -2.849 18.957 -14.109 1.00 92.00 105 ALA A CA 1
ATOM 827 C C . ALA A 1 105 ? -1.810 18.053 -14.801 1.00 92.00 105 ALA A C 1
ATOM 829 O O . ALA A 1 105 ? -1.561 18.204 -15.998 1.00 92.00 105 ALA A O 1
ATOM 830 N N . LEU A 1 106 ? -1.210 17.109 -14.067 1.00 88.12 106 LEU A N 1
ATOM 831 C CA . LEU A 1 106 ? -0.242 16.153 -14.613 1.00 88.12 106 LEU A CA 1
ATOM 832 C C . LEU A 1 106 ? -0.895 15.111 -15.519 1.00 88.12 106 LEU A C 1
ATOM 834 O O . LEU A 1 106 ? -0.310 14.752 -16.538 1.00 88.12 106 LEU A O 1
ATOM 838 N N . GLU A 1 107 ? -2.093 14.652 -15.167 1.00 85.81 107 GLU A N 1
ATOM 839 C CA . GLU A 1 107 ? -2.872 13.715 -15.975 1.00 85.81 107 GLU A CA 1
ATOM 840 C C . GLU A 1 107 ? -3.282 14.369 -17.299 1.00 85.81 107 GLU A C 1
ATOM 842 O O . GLU A 1 107 ? -3.051 13.805 -18.364 1.00 85.81 107 GLU A O 1
ATOM 847 N N . ALA A 1 108 ? -3.785 15.609 -17.252 1.00 85.12 108 ALA A N 1
ATOM 848 C CA . ALA A 1 108 ? -4.171 16.366 -18.444 1.00 85.12 108 ALA A CA 1
ATOM 849 C C . ALA A 1 108 ? -2.988 16.656 -19.382 1.00 85.12 108 ALA A C 1
ATOM 851 O O . ALA A 1 108 ? -3.158 16.710 -20.599 1.00 85.12 108 ALA A O 1
ATOM 852 N N . LYS A 1 109 ? -1.785 16.848 -18.828 1.00 85.44 109 LYS A N 1
ATOM 853 C CA . LYS A 1 109 ? -0.560 17.045 -19.614 1.00 85.44 109 LYS A CA 1
ATOM 854 C C . LYS A 1 109 ? -0.034 15.739 -20.221 1.00 85.44 109 LYS A C 1
ATOM 856 O O . LYS A 1 109 ? 0.652 15.779 -21.241 1.00 85.44 109 LYS A O 1
ATOM 861 N N . GLY A 1 110 ? -0.322 14.602 -19.589 1.00 79.44 110 GLY A N 1
ATOM 862 C CA . GLY A 1 110 ? 0.274 13.314 -19.919 1.00 79.44 110 GLY A CA 1
ATOM 863 C C . GLY A 1 110 ? 1.772 13.242 -19.593 1.00 79.44 110 GLY A C 1
ATOM 864 O O . GLY A 1 110 ? 2.374 14.148 -19.003 1.00 79.44 110 GLY A O 1
ATOM 865 N N . GLY A 1 111 ? 2.393 12.122 -19.953 1.00 80.25 111 GLY A N 1
ATOM 866 C CA . GLY A 1 111 ? 3.830 11.898 -19.799 1.00 80.25 111 GLY A CA 1
ATOM 867 C C . GLY A 1 111 ? 4.165 10.475 -19.370 1.00 80.25 111 GLY A C 1
ATOM 868 O O . GLY A 1 111 ? 3.286 9.684 -19.048 1.00 80.25 111 GLY A O 1
ATOM 869 N N . SER A 1 112 ? 5.456 10.164 -19.354 1.00 82.00 112 SER A N 1
ATOM 870 C CA . SER A 1 112 ? 5.990 8.857 -18.956 1.00 82.00 112 SER A CA 1
ATOM 871 C C . SER A 1 112 ? 6.913 8.979 -17.745 1.00 82.00 112 SER A C 1
ATOM 873 O O . SER A 1 112 ? 7.188 10.081 -17.259 1.00 82.00 112 SER A O 1
ATOM 875 N N . HIS A 1 113 ? 7.442 7.850 -17.279 1.00 80.06 113 HIS A N 1
ATOM 876 C CA . HIS A 1 113 ? 8.449 7.793 -16.220 1.00 80.06 113 HIS A CA 1
ATOM 877 C C . HIS A 1 113 ? 9.755 8.523 -16.549 1.00 80.06 113 HIS A C 1
ATOM 879 O O . HIS A 1 113 ? 10.481 8.886 -15.634 1.00 80.06 113 HIS A O 1
ATOM 885 N N . PHE A 1 114 ? 10.032 8.836 -17.818 1.00 85.38 114 PHE A N 1
ATOM 886 C CA . PHE A 1 114 ? 11.156 9.701 -18.208 1.00 85.38 114 PHE A CA 1
ATOM 887 C C . PHE A 1 114 ? 10.906 11.191 -17.943 1.00 85.38 114 PHE A C 1
ATOM 889 O O . PHE A 1 114 ? 11.827 12.006 -17.994 1.00 85.38 114 PHE A O 1
ATOM 896 N N . THR A 1 115 ? 9.661 11.581 -17.668 1.00 87.81 115 THR A N 1
ATOM 897 C CA . THR A 1 115 ? 9.305 12.980 -17.437 1.00 87.81 115 THR A CA 1
ATOM 898 C C . THR A 1 115 ? 9.567 13.341 -15.980 1.00 87.81 115 THR A C 1
ATOM 900 O O . THR A 1 115 ? 8.853 12.890 -15.087 1.00 87.81 115 THR A O 1
ATOM 903 N N . LEU A 1 116 ? 10.536 14.225 -15.727 1.00 90.38 116 LEU A N 1
ATOM 904 C CA . LEU A 1 116 ? 10.890 14.656 -14.366 1.00 90.38 116 LEU A CA 1
ATOM 905 C C . LEU A 1 116 ? 9.675 15.142 -13.560 1.00 90.38 116 LEU A C 1
ATOM 907 O O . LEU A 1 116 ? 9.547 14.834 -12.380 1.00 90.38 116 LEU A O 1
ATOM 911 N N . LEU A 1 117 ? 8.752 15.854 -14.208 1.00 91.19 117 LEU A N 1
ATOM 912 C CA . LEU A 1 117 ? 7.535 16.343 -13.566 1.00 91.19 117 LEU A CA 1
ATOM 913 C C . LEU A 1 117 ? 6.623 15.200 -13.073 1.00 91.19 117 LEU A C 1
ATOM 915 O O . LEU A 1 117 ? 6.010 15.334 -12.020 1.00 91.19 117 LEU A O 1
ATOM 919 N N . GLN A 1 118 ? 6.573 14.070 -13.786 1.00 89.38 118 GLN A N 1
ATOM 920 C CA . GLN A 1 118 ? 5.830 12.874 -13.369 1.00 89.38 118 GLN A CA 1
ATOM 921 C C . GLN A 1 118 ? 6.517 12.188 -12.175 1.00 89.38 118 GLN A C 1
ATOM 923 O O . GLN A 1 118 ? 5.843 11.785 -11.230 1.00 89.38 118 GLN A O 1
ATOM 928 N N . ILE A 1 119 ? 7.856 12.123 -12.169 1.00 92.69 119 ILE A N 1
ATOM 929 C CA . ILE A 1 119 ? 8.644 11.566 -11.051 1.00 92.69 119 ILE A CA 1
ATOM 930 C C . ILE A 1 119 ? 8.469 12.410 -9.783 1.00 92.69 119 ILE A C 1
ATOM 932 O O . ILE A 1 119 ? 8.227 11.872 -8.702 1.00 92.69 119 ILE A O 1
ATOM 936 N N . ILE A 1 120 ? 8.584 13.737 -9.911 1.00 93.88 120 ILE A N 1
ATOM 937 C CA . ILE A 1 120 ? 8.390 14.676 -8.800 1.00 93.88 120 ILE A CA 1
ATOM 938 C C . ILE A 1 120 ? 6.941 14.622 -8.321 1.00 93.88 120 ILE A C 1
ATOM 940 O O . ILE A 1 120 ? 6.714 14.546 -7.118 1.00 93.88 120 ILE A O 1
ATOM 944 N N . GLY A 1 121 ? 5.978 14.613 -9.249 1.00 92.56 121 GLY A N 1
ATOM 945 C CA . GLY A 1 121 ? 4.556 14.497 -8.942 1.00 92.56 121 GLY A CA 1
ATOM 946 C C . GLY A 1 121 ? 4.251 13.264 -8.098 1.00 92.56 121 GLY A C 1
ATOM 947 O O . GLY A 1 121 ? 3.631 13.385 -7.047 1.00 92.56 121 GLY A O 1
ATOM 948 N N . LEU A 1 122 ? 4.764 12.096 -8.491 1.00 92.62 122 LEU A N 1
ATOM 949 C CA . LEU A 1 122 ? 4.636 10.878 -7.690 1.00 92.62 122 LEU A CA 1
ATOM 950 C C . LEU A 1 122 ? 5.385 10.986 -6.349 1.00 92.62 122 LEU A C 1
ATOM 952 O O . LEU A 1 122 ? 4.895 10.524 -5.320 1.00 92.62 122 LEU A O 1
ATOM 956 N N . GLY A 1 123 ? 6.550 11.638 -6.338 1.00 94.94 123 GLY A N 1
ATOM 957 C CA . GLY A 1 123 ? 7.351 11.897 -5.138 1.00 94.94 123 GLY A CA 1
ATOM 958 C C . GLY A 1 123 ? 6.649 12.751 -4.076 1.00 94.94 123 GLY A C 1
ATOM 959 O O . GLY A 1 123 ? 7.006 12.658 -2.899 1.00 94.94 123 GLY A O 1
ATOM 960 N N . LEU A 1 124 ? 5.604 13.507 -4.439 1.00 95.56 124 LEU A N 1
ATOM 961 C CA . LEU A 1 124 ? 4.738 14.207 -3.479 1.00 95.56 124 LEU A CA 1
ATOM 962 C C . LEU A 1 124 ? 4.032 13.247 -2.508 1.00 95.56 124 LEU A C 1
ATOM 964 O O . LEU A 1 124 ? 3.572 13.673 -1.455 1.00 95.56 124 LEU A O 1
ATOM 968 N N . LEU A 1 125 ? 4.014 11.941 -2.793 1.00 94.81 125 LEU A N 1
ATOM 969 C CA . LEU A 1 125 ? 3.503 10.933 -1.867 1.00 94.81 125 LEU A CA 1
ATOM 970 C C . LEU A 1 125 ? 4.421 10.683 -0.658 1.00 94.81 125 LEU A C 1
ATOM 972 O O . LEU A 1 125 ? 3.945 10.254 0.394 1.00 94.81 125 LEU A O 1
ATOM 976 N N . LEU A 1 126 ? 5.729 10.940 -0.771 1.00 97.00 126 LEU A N 1
ATOM 977 C CA . LEU A 1 126 ? 6.707 10.582 0.264 1.00 97.00 126 LEU A CA 1
ATOM 978 C C . LEU A 1 126 ? 6.441 11.257 1.626 1.00 97.00 126 LEU A C 1
ATOM 980 O O . LEU A 1 126 ? 6.515 10.567 2.645 1.00 97.00 126 LEU A O 1
ATOM 984 N N . PRO A 1 127 ? 6.067 12.548 1.717 1.00 97.38 127 PRO A N 1
ATOM 985 C CA . PRO A 1 127 ? 5.677 13.166 2.986 1.00 97.38 127 PRO A CA 1
ATOM 986 C C . PRO A 1 127 ? 4.531 12.454 3.729 1.00 97.38 127 PRO A C 1
ATOM 988 O O . PRO A 1 127 ? 4.507 12.441 4.968 1.00 97.38 127 PRO A O 1
ATOM 991 N N . TRP A 1 128 ? 3.609 11.791 3.018 1.00 97.06 128 TRP A N 1
ATOM 992 C CA . TRP A 1 128 ? 2.502 11.051 3.638 1.00 97.06 128 TRP A CA 1
ATOM 993 C C . TRP A 1 128 ? 2.956 9.837 4.447 1.00 97.06 128 TRP A C 1
ATOM 995 O O . TRP A 1 128 ? 2.244 9.427 5.370 1.00 97.06 128 TRP A O 1
ATOM 1005 N N . LEU A 1 129 ? 4.163 9.319 4.187 1.00 96.50 129 LEU A N 1
ATOM 1006 C CA . LEU A 1 129 ? 4.824 8.313 5.025 1.00 96.50 129 LEU A CA 1
ATOM 1007 C C . LEU A 1 129 ? 4.953 8.770 6.475 1.00 96.50 129 LEU A C 1
ATOM 1009 O O . LEU A 1 129 ? 4.862 7.960 7.393 1.00 96.50 129 LEU A O 1
ATOM 1013 N N . TRP A 1 130 ? 5.142 10.071 6.687 1.00 97.00 130 TRP A N 1
ATOM 1014 C CA . TRP A 1 130 ? 5.264 10.656 8.014 1.00 97.00 130 TRP A CA 1
ATOM 1015 C C . TRP A 1 130 ? 3.936 11.214 8.521 1.00 97.00 130 TRP A C 1
ATOM 1017 O O . TRP A 1 130 ? 3.571 11.024 9.688 1.00 97.00 130 TRP A O 1
ATOM 1027 N N . TRP A 1 131 ? 3.190 11.903 7.655 1.00 97.06 131 TRP A N 1
ATOM 1028 C CA . TRP A 1 131 ? 1.977 12.604 8.063 1.00 97.06 131 TRP A CA 1
ATOM 1029 C C . TRP A 1 131 ? 0.844 11.666 8.469 1.00 97.06 131 TRP A C 1
ATOM 1031 O O . TRP A 1 131 ? 0.218 11.931 9.497 1.00 97.06 131 TRP A O 1
ATOM 1041 N N . ILE A 1 132 ? 0.625 10.551 7.760 1.00 96.38 132 ILE A N 1
ATOM 1042 C CA . ILE A 1 132 ? -0.428 9.589 8.121 1.00 96.38 132 ILE A CA 1
ATOM 1043 C C . ILE A 1 132 ? -0.173 8.973 9.507 1.00 96.38 132 ILE A C 1
ATOM 1045 O O . ILE A 1 132 ? -1.039 9.127 10.376 1.00 96.38 132 ILE A O 1
ATOM 1049 N N . PRO A 1 133 ? 0.996 8.363 9.809 1.00 96.25 133 PRO A N 1
ATOM 1050 C CA . PRO A 1 133 ? 1.269 7.879 11.162 1.00 96.25 133 PRO A CA 1
ATOM 1051 C C . PRO A 1 133 ? 1.183 8.980 12.223 1.00 96.25 133 PRO A C 1
ATOM 1053 O O . PRO A 1 133 ? 0.710 8.731 13.334 1.00 96.25 133 PRO A O 1
ATOM 1056 N N . SER A 1 134 ? 1.639 10.198 11.908 1.00 95.50 134 SER A N 1
ATOM 1057 C CA . SER A 1 134 ? 1.598 11.336 12.833 1.00 95.50 134 SER A CA 1
ATOM 1058 C C . SER A 1 134 ? 0.167 11.760 13.173 1.00 95.50 134 SER A C 1
ATOM 1060 O O . SER A 1 134 ? -0.124 12.041 14.337 1.00 95.50 134 SER A O 1
ATOM 1062 N N . GLU A 1 135 ? -0.733 11.779 12.188 1.00 94.81 135 GLU A N 1
ATOM 1063 C CA . GLU A 1 135 ? -2.152 12.072 12.399 1.00 94.81 135 GLU A CA 1
ATOM 1064 C C . GLU A 1 135 ? -2.846 10.924 13.138 1.00 94.81 135 GLU A C 1
ATOM 1066 O O . GLU A 1 135 ? -3.592 11.156 14.086 1.00 94.81 135 GLU A O 1
ATOM 1071 N N . TRP A 1 136 ? -2.532 9.670 12.804 1.00 95.25 136 TRP A N 1
ATOM 1072 C CA . TRP A 1 136 ? -3.112 8.502 13.471 1.00 95.25 136 TRP A CA 1
ATOM 1073 C C . TRP A 1 136 ? -2.735 8.417 14.953 1.00 95.25 136 TRP A C 1
ATOM 1075 O O . TRP A 1 136 ? -3.556 7.986 15.760 1.00 95.25 136 TRP A O 1
ATOM 1085 N N . LYS A 1 137 ? -1.542 8.883 15.350 1.00 94.38 137 LYS A N 1
ATOM 1086 C CA . LYS A 1 137 ? -1.136 9.005 16.767 1.00 94.38 137 LYS A CA 1
ATOM 1087 C C . LYS A 1 137 ? -2.020 9.961 17.586 1.00 94.38 137 LYS A C 1
ATOM 1089 O O . LYS A 1 137 ? -1.904 9.973 18.805 1.00 94.38 137 LYS A O 1
ATOM 1094 N N . ARG A 1 138 ? -2.871 10.777 16.951 1.00 94.25 138 ARG A N 1
ATOM 1095 C CA . ARG A 1 138 ? -3.790 11.715 17.625 1.00 94.25 138 ARG A CA 1
ATOM 1096 C C . ARG A 1 138 ? -5.134 11.096 18.010 1.00 94.25 138 ARG A C 1
ATOM 1098 O O . ARG A 1 138 ? -5.961 11.798 18.589 1.00 94.25 138 ARG A O 1
ATOM 1105 N N . PHE A 1 139 ? -5.368 9.834 17.667 1.00 94.69 139 PHE A N 1
ATOM 1106 C CA . PHE A 1 139 ? -6.580 9.097 18.010 1.00 94.69 139 PHE A CA 1
ATOM 1107 C C . PHE A 1 139 ? -6.288 8.039 19.072 1.00 94.69 139 PHE A C 1
ATOM 1109 O O . PHE A 1 139 ? -5.198 7.462 19.096 1.00 94.69 139 PHE A O 1
ATOM 1116 N N . ASP A 1 140 ? -7.288 7.750 19.897 1.00 94.06 140 ASP A N 1
ATOM 1117 C CA . ASP A 1 140 ? -7.215 6.715 20.923 1.00 94.06 140 ASP A CA 1
ATOM 1118 C C . ASP A 1 140 ? -7.508 5.354 20.292 1.00 94.06 140 ASP A C 1
ATOM 1120 O O . ASP A 1 140 ? -8.655 4.925 20.144 1.00 94.06 140 ASP A O 1
ATOM 1124 N N . TRP A 1 141 ? -6.442 4.684 19.855 1.00 93.81 141 TRP A N 1
ATOM 1125 C CA . TRP A 1 141 ? -6.538 3.351 19.270 1.00 93.81 141 TRP A CA 1
ATOM 1126 C C . TRP A 1 141 ? -6.656 2.290 20.366 1.00 93.81 141 TRP A C 1
ATOM 1128 O O . TRP A 1 141 ? -5.790 2.247 21.240 1.00 93.81 141 TRP A O 1
ATOM 1138 N N . PRO A 1 142 ? -7.637 1.373 20.284 1.00 91.88 142 PRO A N 1
ATOM 1139 C CA .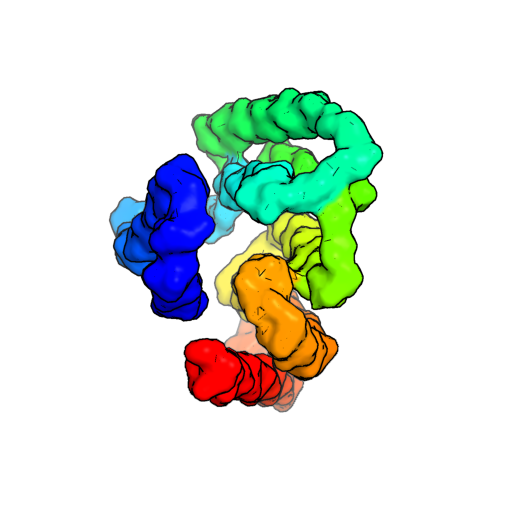 PRO A 1 142 ? -7.708 0.228 21.185 1.00 91.88 142 PRO A CA 1
ATOM 1140 C C . PRO A 1 142 ? -6.424 -0.605 21.115 1.00 91.88 142 PRO A C 1
ATOM 1142 O O . PRO A 1 142 ? -5.928 -0.862 20.013 1.00 91.88 142 PRO A O 1
ATOM 1145 N N . GLU A 1 143 ? -5.924 -1.091 22.252 1.00 91.12 143 GLU A N 1
ATOM 1146 C CA . GLU A 1 143 ? -4.662 -1.849 22.328 1.00 91.12 143 GLU A CA 1
ATOM 1147 C C . GLU A 1 143 ? -4.628 -3.038 21.365 1.00 91.12 143 GLU A C 1
ATOM 1149 O O . GLU A 1 143 ? -3.666 -3.247 20.626 1.00 91.12 143 GLU A O 1
ATOM 1154 N N . ARG A 1 144 ? -5.756 -3.744 21.269 1.00 88.56 144 ARG A N 1
ATOM 1155 C CA . ARG A 1 144 ? -5.944 -4.895 20.380 1.00 88.56 144 ARG A CA 1
ATOM 1156 C C . ARG A 1 144 ? -5.742 -4.586 18.889 1.00 88.56 144 ARG A C 1
ATOM 1158 O O . ARG A 1 144 ? -5.387 -5.468 18.117 1.00 88.56 144 ARG A O 1
ATOM 1165 N N . SER A 1 145 ? -5.938 -3.330 18.482 1.00 92.31 145 SER A N 1
ATOM 1166 C CA . SER A 1 145 ? -5.763 -2.878 17.094 1.00 92.31 145 SER A CA 1
ATOM 1167 C C . SER A 1 145 ? -4.326 -2.480 16.755 1.00 92.31 145 SER A C 1
ATOM 1169 O O . SER A 1 145 ? -4.004 -2.298 15.582 1.00 92.31 145 SER A O 1
ATOM 1171 N N . ILE A 1 146 ? -3.445 -2.346 17.757 1.00 93.50 146 ILE A N 1
ATOM 1172 C CA . ILE A 1 146 ? -2.093 -1.808 17.567 1.00 93.50 146 ILE A CA 1
ATOM 1173 C C . ILE A 1 146 ? -1.274 -2.678 16.614 1.00 93.50 146 ILE A C 1
ATOM 1175 O O . ILE A 1 146 ? -0.553 -2.121 15.787 1.00 93.50 146 ILE A O 1
ATOM 1179 N N . PHE A 1 147 ? -1.398 -4.007 16.700 1.00 95.12 147 PHE A N 1
ATOM 1180 C CA . PHE A 1 147 ? -0.673 -4.931 15.826 1.00 95.12 147 PHE A CA 1
ATOM 1181 C C . PHE A 1 147 ? -1.004 -4.672 14.351 1.00 95.12 147 PHE A C 1
ATOM 1183 O O . PHE A 1 147 ? -0.139 -4.232 13.597 1.00 95.12 147 PHE A O 1
ATOM 1190 N N . TRP A 1 148 ? -2.274 -4.825 13.965 1.00 95.44 148 TRP A N 1
ATOM 1191 C CA . TRP A 1 148 ? -2.705 -4.636 12.577 1.00 95.44 148 TRP A CA 1
ATOM 1192 C C . TRP A 1 148 ? -2.561 -3.194 12.092 1.00 95.44 148 TRP A C 1
ATOM 1194 O O . TRP A 1 148 ? -2.237 -2.973 10.928 1.00 95.44 148 TRP A O 1
ATOM 1204 N N . LYS A 1 149 ? -2.688 -2.206 12.987 1.00 96.06 149 LYS A N 1
ATOM 1205 C CA . LYS A 1 149 ? -2.365 -0.807 12.683 1.00 96.06 149 LYS A CA 1
ATOM 1206 C C . LYS A 1 149 ? -0.903 -0.648 12.276 1.00 96.06 149 LYS A C 1
ATOM 1208 O O . LYS A 1 149 ? -0.614 0.003 11.278 1.00 96.06 149 LYS A O 1
ATOM 1213 N N . ARG A 1 150 ? 0.026 -1.217 13.053 1.00 97.00 150 ARG A N 1
ATOM 1214 C CA . ARG A 1 150 ? 1.462 -1.154 12.755 1.00 97.00 150 ARG A CA 1
ATOM 1215 C C . ARG A 1 150 ? 1.781 -1.901 11.466 1.00 97.00 150 ARG A C 1
ATOM 1217 O O . ARG A 1 150 ? 2.437 -1.312 10.619 1.00 97.00 150 ARG A O 1
ATOM 1224 N N . SER A 1 151 ? 1.270 -3.119 11.285 1.00 97.31 151 SER A N 1
ATOM 1225 C CA . SER A 1 151 ? 1.451 -3.883 10.043 1.00 97.31 151 SER A CA 1
ATOM 1226 C C . SER A 1 151 ? 0.967 -3.098 8.825 1.00 97.31 151 SER A C 1
ATOM 1228 O O . SER A 1 151 ? 1.714 -2.938 7.868 1.00 97.31 151 SER A O 1
ATOM 1230 N N . MET A 1 152 ? -0.236 -2.518 8.885 1.00 97.38 152 MET A N 1
ATOM 1231 C CA . MET A 1 152 ? -0.775 -1.700 7.797 1.00 97.38 152 MET A CA 1
ATOM 1232 C C . MET A 1 152 ? 0.101 -0.475 7.502 1.00 97.38 152 MET A C 1
ATOM 1234 O O . MET A 1 152 ? 0.354 -0.191 6.338 1.00 97.38 152 MET A O 1
ATOM 1238 N N . LEU A 1 153 ? 0.587 0.239 8.527 1.00 97.69 153 LEU A N 1
ATOM 1239 C CA . LEU A 1 153 ? 1.454 1.409 8.332 1.00 97.69 153 LEU A CA 1
ATOM 1240 C C . LEU A 1 153 ? 2.838 1.029 7.788 1.00 97.69 153 LEU A C 1
ATOM 1242 O O . LEU A 1 153 ? 3.396 1.781 6.995 1.00 97.69 153 LEU A O 1
ATOM 1246 N N . VAL A 1 154 ? 3.379 -0.126 8.186 1.00 98.06 154 VAL A N 1
ATOM 1247 C CA . VAL A 1 154 ? 4.629 -0.662 7.630 1.00 98.06 154 VAL A CA 1
ATOM 1248 C C . VAL A 1 154 ? 4.438 -0.993 6.155 1.00 98.06 154 VAL A C 1
ATOM 1250 O O . VAL A 1 154 ? 5.200 -0.501 5.331 1.00 98.06 154 VAL A O 1
ATOM 1253 N N . TRP A 1 155 ? 3.394 -1.746 5.799 1.00 98.19 155 TRP A N 1
ATOM 1254 C CA . TRP A 1 155 ? 3.121 -2.081 4.401 1.00 98.19 155 TRP A CA 1
ATOM 1255 C C . TRP A 1 155 ? 2.784 -0.868 3.546 1.00 98.19 155 TRP A C 1
ATOM 1257 O O . TRP A 1 155 ? 3.243 -0.799 2.415 1.00 98.19 155 TRP A O 1
ATOM 1267 N N . TRP A 1 156 ? 2.049 0.106 4.085 1.00 97.25 156 TRP A N 1
ATOM 1268 C CA . TRP A 1 156 ? 1.859 1.412 3.451 1.00 97.25 156 TRP A CA 1
ATOM 1269 C C . TRP A 1 156 ? 3.203 2.073 3.142 1.00 97.25 156 TRP A C 1
ATOM 1271 O O . TRP A 1 156 ? 3.429 2.529 2.024 1.00 97.25 156 TRP A O 1
ATOM 1281 N N . GLY A 1 157 ? 4.109 2.079 4.123 1.00 97.69 157 GLY A N 1
ATOM 1282 C CA . GLY A 1 157 ? 5.432 2.658 3.964 1.00 97.69 157 GLY A CA 1
ATOM 1283 C C . GLY A 1 157 ? 6.246 1.984 2.870 1.00 97.69 157 GLY A C 1
ATOM 1284 O O . GLY A 1 157 ? 6.758 2.655 1.977 1.00 97.69 157 GLY A O 1
ATOM 1285 N N . VAL A 1 158 ? 6.308 0.653 2.911 1.00 97.75 158 VAL A N 1
ATOM 1286 C CA . VAL A 1 158 ? 7.002 -0.145 1.896 1.00 97.75 158 VAL A CA 1
ATOM 1287 C C . VAL A 1 158 ? 6.367 0.063 0.521 1.00 97.75 158 VAL A C 1
ATOM 1289 O O . VAL A 1 158 ? 7.099 0.251 -0.439 1.00 97.75 158 VAL A O 1
ATOM 1292 N N . LEU A 1 159 ? 5.036 0.102 0.419 1.00 96.44 159 LEU A N 1
ATOM 1293 C CA . LEU A 1 159 ? 4.312 0.284 -0.841 1.00 96.44 159 LEU A CA 1
ATOM 1294 C C . LEU A 1 159 ? 4.586 1.641 -1.495 1.00 96.44 159 LEU A C 1
ATOM 1296 O O . LEU A 1 159 ? 4.862 1.685 -2.688 1.00 96.44 159 LEU A O 1
ATOM 1300 N N . VAL A 1 160 ? 4.543 2.737 -0.734 1.00 96.44 160 VAL A N 1
ATOM 1301 C CA . VAL A 1 160 ? 4.813 4.082 -1.273 1.00 96.44 160 VAL A CA 1
ATOM 1302 C C . VAL A 1 160 ? 6.269 4.216 -1.715 1.00 96.44 160 VAL A C 1
ATOM 1304 O O . VAL A 1 160 ? 6.534 4.746 -2.791 1.00 96.44 160 VAL A O 1
ATOM 1307 N N . ILE A 1 161 ? 7.215 3.715 -0.913 1.00 96.88 161 ILE A N 1
ATOM 1308 C CA . ILE A 1 161 ? 8.641 3.755 -1.264 1.00 96.88 161 ILE A CA 1
ATOM 1309 C C . ILE A 1 161 ? 8.905 2.889 -2.498 1.00 96.88 161 ILE A C 1
ATOM 1311 O O . ILE A 1 161 ? 9.533 3.359 -3.443 1.00 96.88 161 ILE A O 1
ATOM 1315 N N . ALA A 1 162 ? 8.404 1.651 -2.507 1.00 95.44 162 ALA A N 1
ATOM 1316 C CA . ALA A 1 162 ? 8.558 0.733 -3.629 1.00 95.44 162 ALA A CA 1
ATOM 1317 C C . ALA A 1 162 ? 7.932 1.310 -4.900 1.00 95.44 162 ALA A C 1
ATOM 1319 O O . ALA A 1 162 ? 8.609 1.375 -5.914 1.00 95.44 162 ALA A O 1
ATOM 1320 N N . GLY A 1 163 ? 6.702 1.828 -4.839 1.00 92.94 163 GLY A N 1
ATOM 1321 C CA . GLY A 1 163 ? 6.038 2.436 -5.993 1.00 92.94 163 GLY A CA 1
ATOM 1322 C C . GLY A 1 163 ? 6.790 3.638 -6.564 1.00 92.94 163 GLY A C 1
ATOM 1323 O O . GLY A 1 163 ? 6.876 3.777 -7.780 1.00 92.94 163 GLY A O 1
ATOM 1324 N N . TRP A 1 164 ? 7.385 4.479 -5.714 1.00 95.31 164 TRP A N 1
ATOM 1325 C CA . TRP A 1 164 ? 8.200 5.598 -6.188 1.00 95.31 164 TRP A CA 1
ATOM 1326 C C . TRP A 1 164 ? 9.526 5.140 -6.813 1.00 95.31 164 TRP A C 1
ATOM 1328 O O . TRP A 1 164 ? 9.884 5.616 -7.888 1.00 95.31 164 TRP A O 1
ATOM 1338 N N . LEU A 1 165 ? 10.237 4.198 -6.181 1.00 95.31 165 LEU A N 1
ATOM 1339 C CA . LEU A 1 165 ? 11.501 3.660 -6.699 1.00 95.31 165 LEU A CA 1
ATOM 1340 C C . LEU A 1 165 ? 11.306 2.870 -7.996 1.00 95.31 165 LEU A C 1
ATOM 1342 O O . LEU A 1 165 ? 12.074 3.036 -8.940 1.00 95.31 165 LEU A O 1
ATOM 1346 N N . GLU A 1 166 ? 10.271 2.034 -8.051 1.00 92.75 166 GLU A N 1
ATOM 1347 C CA . GLU A 1 166 ? 9.916 1.242 -9.228 1.00 92.75 166 GLU A CA 1
ATOM 1348 C C . GLU A 1 166 ? 9.510 2.115 -10.407 1.00 92.75 166 GLU A C 1
ATOM 1350 O O . GLU A 1 166 ? 9.705 1.705 -11.543 1.00 92.75 166 GLU A O 1
ATOM 1355 N N . PHE A 1 167 ? 8.999 3.322 -10.159 1.00 91.75 167 PHE A N 1
ATOM 1356 C CA . PHE A 1 167 ? 8.658 4.276 -11.207 1.00 91.75 167 PHE A CA 1
ATOM 1357 C C . PHE A 1 167 ? 9.883 4.974 -11.821 1.00 91.75 167 PHE A C 1
ATOM 1359 O O . PHE A 1 167 ? 9.753 5.608 -12.863 1.00 91.75 167 PHE A O 1
ATOM 1366 N N . LEU A 1 168 ? 11.077 4.892 -11.223 1.00 93.56 168 LEU A N 1
ATOM 1367 C CA . LEU A 1 168 ? 12.247 5.596 -11.754 1.00 93.56 168 LEU A CA 1
ATOM 1368 C C . LEU A 1 168 ? 12.675 5.060 -13.139 1.00 93.56 168 LEU A C 1
ATOM 1370 O O . LEU A 1 168 ? 12.585 3.851 -13.390 1.00 93.56 168 LEU A O 1
ATOM 1374 N N . PRO A 1 169 ? 13.200 5.931 -14.031 1.00 90.44 169 PRO A N 1
ATOM 1375 C CA . PRO A 1 169 ? 13.820 5.525 -15.293 1.00 90.44 169 PRO A CA 1
ATOM 1376 C C . PRO A 1 169 ? 14.817 4.381 -15.117 1.00 90.44 169 PRO A C 1
ATOM 1378 O O . PRO A 1 169 ? 15.634 4.396 -14.197 1.00 90.44 169 PRO A O 1
ATOM 1381 N N . GLY A 1 170 ? 14.751 3.376 -15.990 1.00 89.12 170 GLY A N 1
ATOM 1382 C CA . GLY A 1 170 ? 15.598 2.185 -15.907 1.00 89.12 170 GLY A CA 1
ATOM 1383 C C . GLY A 1 170 ? 15.125 1.136 -14.895 1.00 89.12 170 GLY A C 1
ATOM 1384 O O . GLY A 1 170 ? 15.192 -0.051 -15.205 1.00 89.12 170 GLY A O 1
ATOM 1385 N N . VAL A 1 171 ? 14.586 1.531 -13.734 1.00 92.44 171 VAL A N 1
ATOM 1386 C CA . VAL A 1 171 ? 13.964 0.582 -12.792 1.00 92.44 171 VAL A CA 1
ATOM 1387 C C . VAL A 1 171 ? 12.642 0.091 -13.369 1.00 92.44 171 VAL A C 1
ATOM 1389 O O . VAL A 1 171 ? 12.476 -1.114 -13.551 1.00 92.44 171 VAL A O 1
ATOM 1392 N N . LEU A 1 172 ? 11.744 1.006 -13.752 1.00 90.25 172 LEU A N 1
ATOM 1393 C CA . LEU A 1 172 ? 10.459 0.630 -14.348 1.00 90.25 172 LEU A CA 1
ATOM 1394 C C . LEU A 1 172 ? 10.659 -0.189 -15.623 1.00 90.25 172 LEU A C 1
ATOM 1396 O O . LEU A 1 172 ? 9.964 -1.174 -15.851 1.00 90.25 172 LEU A O 1
ATOM 1400 N N . ASP A 1 173 ? 11.648 0.186 -16.435 1.00 87.88 173 ASP A N 1
ATOM 1401 C CA . ASP A 1 173 ? 11.963 -0.505 -17.686 1.00 87.88 173 ASP A CA 1
ATOM 1402 C C . ASP A 1 173 ? 12.447 -1.936 -17.484 1.00 87.88 173 ASP A C 1
ATOM 1404 O O . ASP A 1 173 ? 12.228 -2.778 -18.352 1.00 87.88 173 ASP A O 1
ATOM 1408 N N . ARG A 1 174 ? 13.067 -2.207 -16.337 1.00 89.62 174 ARG A N 1
ATOM 1409 C CA . ARG A 1 174 ? 13.526 -3.535 -15.947 1.00 89.62 174 ARG A CA 1
ATOM 1410 C C . ARG A 1 174 ? 12.431 -4.354 -15.267 1.00 89.62 174 ARG A C 1
ATOM 1412 O O . ARG A 1 174 ? 12.424 -5.572 -15.363 1.00 89.62 174 ARG A O 1
ATOM 1419 N N . MET A 1 175 ? 11.511 -3.701 -14.567 1.00 89.88 175 MET A N 1
ATOM 1420 C CA . MET A 1 175 ? 10.480 -4.377 -13.773 1.00 89.88 175 MET A CA 1
ATOM 1421 C C . MET A 1 175 ? 9.161 -4.571 -14.528 1.00 89.88 175 MET A C 1
ATOM 1423 O O . MET A 1 175 ? 8.351 -5.424 -14.156 1.00 89.88 175 MET A O 1
ATOM 1427 N N . LYS A 1 176 ? 8.927 -3.800 -15.596 1.00 85.62 176 LYS A N 1
ATOM 1428 C CA . LYS A 1 176 ? 7.739 -3.944 -16.442 1.00 85.62 176 LYS A CA 1
ATOM 1429 C C . LYS A 1 176 ? 7.690 -5.339 -17.063 1.00 85.62 176 LYS A C 1
ATOM 1431 O O . LYS A 1 176 ? 8.685 -5.839 -17.571 1.00 85.62 176 LYS A O 1
ATOM 1436 N N . PHE A 1 177 ? 6.506 -5.947 -17.035 1.00 85.88 177 PHE A N 1
ATOM 1437 C CA . PHE A 1 177 ? 6.241 -7.287 -17.577 1.00 85.88 177 PHE A CA 1
ATOM 1438 C C . PHE A 1 177 ? 7.049 -8.428 -16.942 1.00 85.88 177 PHE A C 1
ATOM 1440 O O . PHE A 1 177 ? 7.127 -9.505 -17.525 1.00 85.88 177 PHE A O 1
ATOM 1447 N N . THR A 1 178 ? 7.600 -8.225 -15.744 1.00 91.00 178 THR A N 1
ATOM 1448 C CA . THR A 1 178 ? 8.314 -9.270 -15.003 1.00 91.00 178 THR A CA 1
ATOM 1449 C C . THR A 1 178 ? 7.590 -9.642 -13.712 1.00 91.00 178 THR A C 1
ATOM 1451 O O . THR A 1 178 ? 6.608 -9.015 -13.294 1.00 91.00 178 THR A O 1
ATOM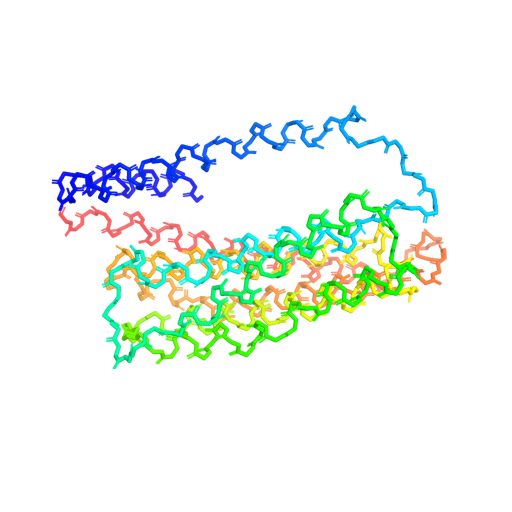 1454 N N . ASN A 1 179 ? 8.123 -10.643 -13.014 1.00 93.00 179 ASN A N 1
ATOM 1455 C CA . ASN A 1 179 ? 7.726 -11.000 -11.652 1.00 93.00 179 ASN A CA 1
ATOM 1456 C C . ASN A 1 179 ? 7.833 -9.831 -10.650 1.00 93.00 179 ASN A C 1
ATOM 1458 O O . ASN A 1 179 ? 7.211 -9.880 -9.590 1.00 93.00 179 ASN A O 1
ATOM 1462 N N . GLY A 1 180 ? 8.547 -8.756 -10.994 1.00 93.81 180 GLY A N 1
ATOM 1463 C CA . GLY A 1 180 ? 8.651 -7.541 -10.193 1.00 93.81 180 GLY A CA 1
ATOM 1464 C C . GLY A 1 180 ? 7.307 -6.840 -10.015 1.00 93.81 180 GLY A C 1
ATOM 1465 O O . GLY A 1 180 ? 6.912 -6.524 -8.895 1.00 93.81 180 GLY A O 1
ATOM 1466 N N . LEU A 1 181 ? 6.535 -6.699 -11.096 1.00 90.50 181 LEU A N 1
ATOM 1467 C CA . LEU A 1 181 ? 5.196 -6.108 -11.020 1.00 90.50 181 LEU A CA 1
ATOM 1468 C C . LEU A 1 181 ? 4.217 -7.017 -10.259 1.00 90.50 181 LEU A C 1
ATOM 1470 O O . LEU A 1 181 ? 3.335 -6.545 -9.540 1.00 90.50 181 LEU A O 1
ATOM 1474 N N . VAL A 1 182 ? 4.409 -8.337 -10.352 1.00 94.06 182 VAL A N 1
ATOM 1475 C CA . VAL A 1 182 ? 3.662 -9.310 -9.540 1.00 94.06 182 VAL A CA 1
ATOM 1476 C C . VAL A 1 182 ? 3.999 -9.142 -8.054 1.00 94.06 182 VAL A C 1
ATOM 1478 O O . VAL A 1 182 ? 3.095 -9.217 -7.216 1.00 94.06 182 VAL A O 1
ATOM 1481 N N . ALA A 1 183 ? 5.265 -8.870 -7.717 1.00 96.50 183 ALA A N 1
ATOM 1482 C CA . ALA A 1 183 ? 5.698 -8.555 -6.357 1.00 96.50 183 ALA A CA 1
ATOM 1483 C C . ALA A 1 183 ? 4.998 -7.296 -5.834 1.00 96.50 183 ALA A C 1
ATOM 1485 O O . ALA A 1 183 ? 4.421 -7.333 -4.746 1.00 96.50 183 ALA A O 1
ATOM 1486 N N . HIS A 1 184 ? 4.972 -6.222 -6.630 1.00 94.94 184 HIS A N 1
ATOM 1487 C CA . HIS A 1 184 ? 4.274 -4.981 -6.290 1.00 94.94 184 HIS A CA 1
ATOM 1488 C C . HIS A 1 184 ? 2.776 -5.211 -6.047 1.00 94.94 184 HIS A C 1
ATOM 1490 O O . HIS A 1 184 ? 2.213 -4.749 -5.053 1.00 94.94 184 HIS A O 1
ATOM 1496 N N . ALA A 1 185 ? 2.118 -5.994 -6.907 1.00 92.94 185 ALA A N 1
ATOM 1497 C CA . ALA A 1 185 ? 0.709 -6.332 -6.731 1.00 92.94 185 ALA A CA 1
ATOM 1498 C C . ALA A 1 185 ? 0.454 -7.088 -5.412 1.00 92.94 185 ALA A C 1
ATOM 1500 O O . ALA A 1 185 ? -0.515 -6.799 -4.708 1.00 92.94 185 ALA A O 1
ATOM 1501 N N . HIS A 1 186 ? 1.331 -8.022 -5.026 1.00 95.88 186 HIS A N 1
ATOM 1502 C CA . HIS A 1 186 ? 1.218 -8.725 -3.742 1.00 95.88 186 HIS A CA 1
ATOM 1503 C C . HIS A 1 186 ? 1.553 -7.824 -2.549 1.00 95.88 186 HIS A C 1
ATOM 1505 O O . HIS A 1 186 ? 0.897 -7.925 -1.513 1.00 95.88 186 HIS A O 1
ATOM 1511 N N . LEU A 1 187 ? 2.510 -6.909 -2.691 1.00 97.12 187 LEU A N 1
ATOM 1512 C CA . LEU A 1 187 ? 2.807 -5.883 -1.694 1.00 97.12 187 LEU A CA 1
ATOM 1513 C C . LEU A 1 187 ? 1.567 -5.020 -1.407 1.00 97.12 187 LEU A C 1
ATOM 1515 O O . LEU A 1 187 ? 1.194 -4.834 -0.245 1.00 97.12 187 LEU A O 1
ATOM 1519 N N . ALA A 1 188 ? 0.882 -4.569 -2.461 1.00 94.94 188 ALA A N 1
ATOM 1520 C CA . ALA A 1 188 ? -0.358 -3.812 -2.352 1.00 94.94 188 ALA A CA 1
ATOM 1521 C C . ALA A 1 188 ? -1.495 -4.655 -1.749 1.00 94.94 188 ALA A C 1
ATOM 1523 O O . ALA A 1 188 ? -2.110 -4.254 -0.764 1.00 94.94 188 ALA A O 1
ATOM 1524 N N . MET A 1 189 ? -1.756 -5.845 -2.294 1.00 95.12 189 MET A N 1
ATOM 1525 C CA . MET A 1 189 ? -2.938 -6.639 -1.942 1.00 95.12 189 MET A CA 1
ATOM 1526 C C . MET A 1 189 ? -2.740 -7.487 -0.681 1.00 95.12 189 MET A C 1
ATOM 1528 O O . MET A 1 189 ? -3.505 -7.391 0.282 1.00 95.12 189 MET A O 1
ATOM 1532 N N . ALA A 1 190 ? -1.716 -8.340 -0.673 1.00 95.62 190 ALA A N 1
ATOM 1533 C CA . ALA A 1 190 ? -1.444 -9.258 0.428 1.00 95.62 190 ALA A CA 1
ATOM 1534 C C . ALA A 1 190 ? -0.733 -8.571 1.603 1.00 95.62 190 ALA A C 1
ATOM 1536 O O . ALA A 1 190 ? -0.939 -8.986 2.742 1.00 95.62 190 ALA A O 1
ATOM 1537 N N . GLY A 1 191 ? 0.039 -7.508 1.366 1.00 97.56 191 GLY A N 1
ATOM 1538 C CA . GLY A 1 191 ? 0.627 -6.678 2.421 1.00 97.56 191 GLY A CA 1
ATOM 1539 C C . GLY A 1 191 ? -0.359 -5.638 2.951 1.00 97.56 191 GLY A C 1
ATOM 1540 O O . GLY A 1 191 ? -0.934 -5.793 4.035 1.00 97.56 191 GLY A O 1
ATOM 1541 N N . PHE A 1 192 ? -0.561 -4.570 2.177 1.00 97.12 192 PHE A N 1
ATOM 1542 C CA . PHE A 1 192 ? -1.316 -3.397 2.616 1.00 97.12 192 PHE A CA 1
ATOM 1543 C C . PHE A 1 192 ? -2.824 -3.658 2.756 1.00 97.12 192 PHE A C 1
ATOM 1545 O O . PHE A 1 192 ? -3.368 -3.477 3.848 1.00 97.12 192 PHE A O 1
ATOM 1552 N N . THR A 1 193 ? -3.513 -4.106 1.702 1.00 95.06 193 THR A N 1
ATOM 1553 C CA . THR A 1 193 ? -4.979 -4.261 1.710 1.00 95.06 193 THR A CA 1
ATOM 1554 C C . THR A 1 193 ? -5.444 -5.298 2.727 1.00 95.06 193 THR A C 1
ATOM 1556 O O . THR A 1 193 ? -6.435 -5.068 3.424 1.00 95.06 193 THR A O 1
ATOM 1559 N N . SER A 1 194 ? -4.733 -6.422 2.861 1.00 94.75 194 SER A N 1
ATOM 1560 C CA . SER A 1 194 ? -5.053 -7.432 3.876 1.00 94.75 194 SER A CA 1
ATOM 1561 C C . SER A 1 194 ? -4.900 -6.867 5.293 1.00 94.75 194 SER A C 1
ATOM 1563 O O . SER A 1 194 ? -5.825 -6.987 6.093 1.00 94.75 194 SER A O 1
ATOM 1565 N N . SER A 1 195 ? -3.799 -6.164 5.583 1.00 96.50 195 SER A N 1
ATOM 1566 C CA . SER A 1 195 ? -3.549 -5.560 6.896 1.00 96.50 195 SER A CA 1
ATOM 1567 C C . SER A 1 195 ? -4.571 -4.473 7.216 1.00 96.50 195 SER A C 1
ATOM 1569 O O . SER A 1 195 ? -5.042 -4.379 8.348 1.00 96.50 195 SER A O 1
ATOM 1571 N N . PHE A 1 196 ? -4.960 -3.683 6.211 1.00 94.75 196 PHE A N 1
ATOM 1572 C CA . PHE A 1 196 ? -6.040 -2.708 6.316 1.00 94.75 196 PHE A CA 1
ATOM 1573 C C . PHE A 1 196 ? -7.375 -3.392 6.636 1.00 94.75 196 PHE A C 1
ATOM 1575 O O . PHE A 1 196 ? -8.045 -3.024 7.598 1.00 94.75 196 PHE A O 1
ATOM 1582 N N . GLY A 1 197 ? -7.742 -4.436 5.891 1.00 91.19 197 GLY A N 1
ATOM 1583 C CA . GLY A 1 197 ? -8.962 -5.204 6.136 1.00 91.19 197 GLY A CA 1
ATOM 1584 C C . GLY A 1 197 ? -8.984 -5.860 7.519 1.00 91.19 197 GLY A C 1
ATOM 1585 O O . GLY A 1 197 ? -9.999 -5.806 8.211 1.00 91.19 197 GLY A O 1
ATOM 1586 N N . LEU A 1 198 ? -7.859 -6.424 7.959 1.00 92.31 198 LEU A N 1
ATOM 1587 C CA . LEU A 1 198 ? -7.712 -7.054 9.272 1.00 92.31 198 LEU A CA 1
ATOM 1588 C C . LEU A 1 198 ? -7.780 -6.030 10.407 1.00 92.31 198 LEU A C 1
ATOM 1590 O O . LEU A 1 198 ? -8.434 -6.294 11.413 1.00 92.31 198 LEU A O 1
ATOM 1594 N N . LEU A 1 199 ? -7.223 -4.828 10.224 1.00 93.25 199 LEU A N 1
ATOM 1595 C CA . LEU A 1 199 ? -7.416 -3.718 11.157 1.00 93.25 199 LEU A CA 1
ATOM 1596 C C . LEU A 1 199 ? -8.905 -3.377 11.319 1.00 93.25 199 LEU A C 1
ATOM 1598 O O . LEU A 1 199 ? -9.383 -3.240 12.447 1.00 93.25 199 LEU A O 1
ATOM 1602 N N . LEU A 1 200 ? -9.653 -3.282 10.214 1.00 90.25 200 LEU A N 1
ATOM 1603 C CA . LEU A 1 200 ? -11.097 -3.034 10.266 1.00 90.25 200 LEU A CA 1
ATOM 1604 C C . LEU A 1 200 ? -11.840 -4.164 10.979 1.00 90.25 200 LEU A C 1
ATOM 1606 O O . LEU A 1 200 ? -12.669 -3.897 11.847 1.00 90.25 200 LEU A O 1
ATOM 1610 N N . LEU A 1 201 ? -11.522 -5.420 10.664 1.00 86.50 201 LEU A N 1
ATOM 1611 C CA . LEU A 1 201 ? -12.133 -6.575 11.322 1.00 86.50 201 LEU A CA 1
ATOM 1612 C C . LEU A 1 201 ? -11.825 -6.609 12.824 1.00 86.50 201 LEU A C 1
ATOM 1614 O O . LEU A 1 201 ? -12.715 -6.899 13.614 1.00 86.50 201 LEU A O 1
ATOM 1618 N N . THR A 1 202 ? -10.618 -6.242 13.245 1.00 89.06 202 THR A N 1
ATOM 1619 C CA . THR A 1 202 ? -10.257 -6.112 14.663 1.00 89.06 202 THR A CA 1
ATOM 1620 C C . THR A 1 202 ? -11.048 -5.010 15.375 1.00 89.06 202 THR A C 1
ATOM 1622 O O . THR A 1 202 ? -11.415 -5.154 16.546 1.00 89.06 202 THR A O 1
ATOM 1625 N N . LEU A 1 203 ? -11.325 -3.897 14.696 1.00 86.81 203 LEU A N 1
ATOM 1626 C CA . LEU A 1 203 ? -12.083 -2.789 15.280 1.00 86.81 203 LEU A CA 1
ATOM 1627 C C . LEU A 1 203 ? -13.582 -3.094 15.356 1.00 86.81 203 LEU A C 1
ATOM 1629 O O . LEU A 1 203 ? -14.227 -2.704 16.328 1.00 86.81 203 LEU A O 1
ATOM 1633 N N . LEU A 1 204 ? -14.121 -3.814 14.370 1.00 85.19 204 LEU A N 1
ATOM 1634 C CA . LEU A 1 204 ? -15.549 -4.120 14.262 1.00 85.19 204 LEU A CA 1
ATOM 1635 C C . LEU A 1 204 ? -15.952 -5.449 14.927 1.00 85.19 204 LEU A C 1
ATOM 1637 O O . LEU A 1 204 ? -17.090 -5.585 15.360 1.00 85.19 204 LEU A O 1
ATOM 1641 N N . GLY A 1 205 ? -15.044 -6.424 15.006 1.00 76.06 205 GLY A N 1
ATOM 1642 C CA . GLY A 1 205 ? -15.336 -7.818 15.361 1.00 76.06 205 GLY A CA 1
ATOM 1643 C C . GLY A 1 205 ? -15.313 -8.157 16.854 1.00 76.06 205 GLY A C 1
ATOM 1644 O O . GLY A 1 205 ? -15.507 -9.318 17.211 1.00 76.06 205 GLY A O 1
ATOM 1645 N N . GLY A 1 206 ? -15.071 -7.190 17.740 1.00 77.06 206 GLY A N 1
ATOM 1646 C CA . GLY A 1 206 ? -14.994 -7.436 19.185 1.00 77.06 206 GLY A CA 1
ATOM 1647 C C . GLY A 1 206 ? -13.729 -8.189 19.627 1.00 77.06 206 GLY A C 1
ATOM 1648 O O . GLY A 1 206 ? -12.775 -8.364 18.867 1.00 77.06 206 GLY A O 1
ATOM 1649 N N . GLU A 1 207 ? -13.695 -8.596 20.897 1.00 78.31 207 GLU A N 1
ATOM 1650 C CA . GLU A 1 207 ? -12.484 -9.105 21.559 1.00 78.31 207 GLU A CA 1
ATOM 1651 C C . GLU A 1 207 ? -12.031 -10.478 21.043 1.00 78.31 207 GLU A C 1
ATOM 1653 O O . GLU A 1 207 ? -10.888 -10.617 20.601 1.00 78.31 207 GLU A O 1
ATOM 1658 N N . LYS A 1 208 ? -12.939 -11.467 21.016 1.00 80.00 208 LYS A N 1
ATOM 1659 C CA . LYS A 1 208 ? -12.651 -12.830 20.531 1.00 80.00 208 LYS A CA 1
ATOM 1660 C C . LYS A 1 208 ? -12.099 -12.819 19.099 1.00 80.00 208 LYS A C 1
ATOM 1662 O 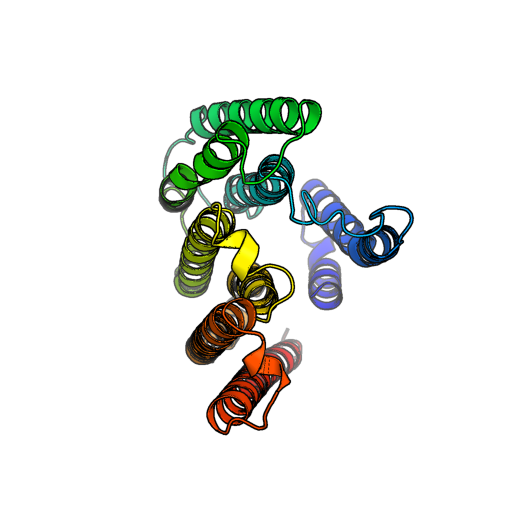O . LYS A 1 208 ? -11.073 -13.440 18.821 1.00 80.00 208 LYS A O 1
ATOM 1667 N N . THR A 1 209 ? -12.730 -12.051 18.207 1.00 82.06 209 THR A N 1
ATOM 1668 C CA . THR A 1 209 ? -12.286 -11.908 16.812 1.00 82.06 209 THR A CA 1
ATOM 1669 C C . THR A 1 209 ? -10.899 -11.287 16.739 1.00 82.06 209 THR A C 1
ATOM 1671 O O . THR A 1 209 ? -10.028 -11.814 16.056 1.00 82.06 209 THR A O 1
ATOM 1674 N N . SER A 1 210 ? -10.648 -10.206 17.483 1.00 83.75 210 SER A N 1
ATOM 1675 C CA . SER A 1 210 ? -9.337 -9.557 17.466 1.00 83.75 210 SER A CA 1
ATOM 1676 C C . SER A 1 210 ? -8.212 -10.488 17.918 1.00 83.75 210 SER A C 1
ATOM 1678 O O . SER A 1 210 ? -7.147 -10.480 17.307 1.00 83.75 210 SER A O 1
ATOM 1680 N N . LEU A 1 211 ? -8.426 -11.283 18.969 1.00 84.06 211 LEU A N 1
ATOM 1681 C CA . LEU A 1 211 ? -7.435 -12.252 19.443 1.00 84.06 211 LEU A CA 1
ATOM 1682 C C . LEU A 1 211 ? -7.179 -13.343 18.400 1.00 84.06 211 LEU A C 1
ATOM 1684 O O . LEU A 1 211 ? -6.026 -13.684 18.134 1.00 84.06 211 LEU A O 1
ATOM 1688 N N . SER A 1 212 ? -8.243 -13.855 17.775 1.00 87.06 212 SER A N 1
ATOM 1689 C CA . SER A 1 212 ? -8.134 -14.857 16.713 1.00 87.06 212 SER A CA 1
ATOM 1690 C C . SER A 1 212 ? -7.358 -14.338 15.501 1.00 87.06 212 SER A C 1
ATOM 1692 O O . SER A 1 212 ? -6.560 -15.083 14.943 1.00 87.06 212 SER A O 1
ATOM 1694 N N . LEU A 1 213 ? -7.566 -13.079 15.103 1.00 86.94 213 LEU A N 1
ATOM 1695 C CA . LEU A 1 213 ? -6.866 -12.473 13.966 1.00 86.94 213 LEU A CA 1
ATOM 1696 C C . LEU A 1 213 ? -5.396 -12.180 14.278 1.00 86.94 213 LEU A C 1
ATOM 1698 O O . LEU A 1 213 ? -4.546 -12.297 13.403 1.00 86.94 213 LEU A O 1
ATOM 1702 N N . SER A 1 214 ? -5.064 -11.815 15.517 1.00 87.94 214 SER A N 1
ATOM 1703 C CA . SER A 1 214 ? -3.665 -11.621 15.920 1.00 87.94 214 SER A CA 1
ATOM 1704 C C . SER A 1 214 ? -2.869 -12.933 15.904 1.00 87.94 214 SER A C 1
ATOM 1706 O O . SER A 1 214 ? -1.673 -12.929 15.604 1.00 87.94 214 SER A O 1
ATOM 1708 N N . ARG A 1 215 ? -3.518 -14.077 16.175 1.00 89.31 215 ARG A N 1
ATOM 1709 C CA . ARG A 1 215 ? -2.899 -15.405 16.033 1.00 89.31 215 ARG A CA 1
ATOM 1710 C C . ARG A 1 215 ? -2.616 -15.686 14.558 1.00 89.31 215 ARG A C 1
ATOM 1712 O O . ARG A 1 215 ? -3.517 -15.644 13.732 1.00 89.31 215 ARG A O 1
ATOM 1719 N N . GLY A 1 216 ? -1.359 -15.961 14.222 1.00 90.94 216 GLY A N 1
ATOM 1720 C CA . GLY A 1 216 ? -0.924 -16.152 12.833 1.00 90.94 216 GLY A CA 1
ATOM 1721 C C . GLY A 1 216 ? -0.612 -14.854 12.080 1.00 90.94 216 GLY A C 1
ATOM 1722 O O . GLY A 1 216 ? -0.091 -14.919 10.971 1.00 90.94 216 GLY A O 1
ATOM 1723 N N . GLY A 1 217 ? -0.834 -13.678 12.684 1.00 94.25 217 GLY A N 1
ATOM 1724 C CA . GLY A 1 217 ? -0.522 -12.392 12.057 1.00 94.25 217 GLY A CA 1
ATOM 1725 C C . GLY A 1 217 ? 0.958 -12.244 11.694 1.00 94.25 217 GLY A C 1
ATOM 1726 O O . GLY A 1 217 ? 1.277 -11.815 10.589 1.00 94.25 217 GLY A O 1
ATOM 1727 N N . TRP A 1 218 ? 1.876 -12.648 12.578 1.00 96.19 218 TRP A N 1
ATOM 1728 C CA . TRP A 1 218 ? 3.315 -12.654 12.273 1.00 96.19 218 TRP A CA 1
ATOM 1729 C C . TRP A 1 218 ? 3.656 -13.587 11.115 1.00 96.19 218 TRP A C 1
ATOM 1731 O O . TRP A 1 218 ? 4.322 -13.166 10.177 1.00 96.19 218 TRP A O 1
ATOM 1741 N N . LEU A 1 219 ? 3.131 -14.814 11.144 1.00 97.25 219 LEU A N 1
ATOM 1742 C CA . LEU A 1 219 ? 3.355 -15.802 10.092 1.00 97.25 219 LEU A CA 1
ATOM 1743 C C . LEU A 1 219 ? 2.861 -15.297 8.726 1.00 97.25 219 LEU A C 1
ATOM 1745 O O . LEU A 1 219 ? 3.576 -15.429 7.738 1.00 97.25 219 LEU A O 1
ATOM 1749 N N . TRP A 1 220 ? 1.690 -14.649 8.685 1.00 97.75 220 TRP A N 1
ATOM 1750 C CA . TRP A 1 220 ? 1.171 -13.985 7.487 1.00 97.75 220 TRP A CA 1
ATOM 1751 C C . TRP A 1 220 ? 2.126 -12.902 6.977 1.00 97.75 220 TRP A C 1
ATOM 1753 O O . TRP A 1 220 ? 2.546 -12.948 5.826 1.00 97.75 220 TRP A O 1
ATOM 1763 N N . ASN A 1 221 ? 2.508 -11.944 7.831 1.00 97.94 221 ASN A N 1
ATOM 1764 C CA . ASN A 1 221 ? 3.371 -10.830 7.425 1.00 97.94 221 ASN A CA 1
ATOM 1765 C C . ASN A 1 221 ? 4.753 -11.314 6.951 1.00 97.94 221 ASN A C 1
ATOM 1767 O O . ASN A 1 221 ? 5.262 -10.814 5.951 1.00 97.94 221 ASN A O 1
ATOM 1771 N N . SER A 1 222 ? 5.337 -12.313 7.619 1.00 97.94 222 SER A N 1
ATOM 1772 C CA . SER A 1 222 ? 6.605 -12.921 7.207 1.00 97.94 222 SER A CA 1
ATOM 1773 C C . SER A 1 222 ? 6.486 -13.657 5.872 1.00 97.94 222 SER A C 1
ATOM 1775 O O . SER A 1 222 ? 7.358 -13.502 5.019 1.00 97.94 222 SER A O 1
ATOM 1777 N N . ALA A 1 223 ? 5.401 -14.410 5.657 1.00 98.12 223 ALA A N 1
ATOM 1778 C CA . ALA A 1 223 ? 5.154 -15.092 4.390 1.00 98.12 223 ALA A CA 1
ATOM 1779 C C . ALA A 1 223 ? 4.972 -14.097 3.235 1.00 98.12 223 ALA A C 1
ATOM 1781 O O . ALA A 1 223 ? 5.572 -14.291 2.182 1.00 98.12 223 ALA A O 1
ATOM 1782 N N . VAL A 1 224 ? 4.217 -13.010 3.440 1.00 98.31 224 VAL A N 1
ATOM 1783 C CA . VAL A 1 224 ? 4.073 -11.928 2.450 1.00 98.31 224 VAL A CA 1
ATOM 1784 C C . VAL A 1 224 ? 5.425 -11.281 2.156 1.00 98.31 224 VAL A C 1
ATOM 1786 O O . VAL A 1 224 ? 5.780 -11.125 0.992 1.00 98.31 224 VAL A O 1
ATOM 1789 N N . GLY A 1 225 ? 6.201 -10.934 3.188 1.00 98.25 225 GLY A N 1
ATOM 1790 C CA . GLY A 1 225 ? 7.511 -10.298 3.020 1.00 98.25 225 GLY A CA 1
ATOM 1791 C C . GLY A 1 225 ? 8.484 -11.149 2.219 1.00 98.25 225 GLY A C 1
ATOM 1792 O O . GLY A 1 225 ? 9.083 -10.654 1.267 1.00 98.25 225 GLY A O 1
ATOM 1793 N N . LEU A 1 226 ? 8.585 -12.439 2.546 1.00 98.50 226 LEU A N 1
ATOM 1794 C CA . LEU A 1 226 ? 9.421 -13.369 1.791 1.00 98.50 226 LEU A CA 1
ATOM 1795 C C . LEU A 1 226 ? 8.918 -13.541 0.351 1.00 98.50 226 LEU A C 1
ATOM 1797 O O . LEU A 1 226 ? 9.715 -13.501 -0.581 1.00 98.50 226 LEU A O 1
ATOM 1801 N N . HIS A 1 227 ? 7.603 -13.671 0.157 1.00 98.00 227 HIS A N 1
ATOM 1802 C CA . HIS A 1 227 ? 6.995 -13.806 -1.167 1.00 98.00 227 HIS A CA 1
ATOM 1803 C C . HIS A 1 227 ? 7.299 -12.598 -2.064 1.00 98.00 227 HIS A C 1
ATOM 1805 O O . HIS A 1 227 ? 7.726 -12.768 -3.205 1.00 98.00 227 HIS A O 1
ATOM 1811 N N . VAL A 1 228 ? 7.109 -11.382 -1.544 1.00 98.06 228 VAL A N 1
ATOM 1812 C CA . VAL A 1 228 ? 7.396 -10.132 -2.260 1.00 98.06 228 VAL A CA 1
ATOM 1813 C C . VAL A 1 228 ? 8.886 -10.027 -2.570 1.00 98.06 228 VAL A C 1
ATOM 1815 O O . VAL A 1 228 ? 9.237 -9.747 -3.710 1.00 98.06 228 VAL A O 1
ATOM 1818 N N . LEU A 1 229 ? 9.767 -10.303 -1.604 1.00 98.00 229 LEU A N 1
ATOM 1819 C CA . LEU A 1 229 ? 11.215 -10.229 -1.808 1.00 98.00 229 LEU A CA 1
ATOM 1820 C C . LEU A 1 229 ? 11.692 -11.185 -2.910 1.00 98.00 229 LEU A C 1
ATOM 1822 O O . LEU A 1 229 ? 12.434 -10.780 -3.802 1.00 98.00 229 LEU A O 1
ATOM 1826 N N . VAL A 1 230 ? 11.244 -12.442 -2.873 1.00 97.81 230 VAL A N 1
ATOM 1827 C CA . VAL A 1 230 ? 11.620 -13.454 -3.869 1.00 97.81 230 VAL A CA 1
ATOM 1828 C C . VAL A 1 230 ? 11.148 -13.053 -5.264 1.00 97.81 230 VAL A C 1
ATOM 1830 O O . VAL A 1 230 ? 11.926 -13.126 -6.215 1.00 97.81 230 VAL A O 1
ATOM 1833 N N . LEU A 1 231 ? 9.905 -12.582 -5.392 1.00 96.88 231 LEU A N 1
ATOM 1834 C CA . LEU A 1 231 ? 9.375 -12.109 -6.670 1.00 96.88 231 LEU A CA 1
ATOM 1835 C C . LEU A 1 231 ? 10.086 -10.851 -7.174 1.00 96.88 231 LEU A C 1
ATOM 1837 O O . LEU A 1 231 ? 10.325 -10.737 -8.373 1.00 96.88 231 LEU A O 1
ATOM 1841 N N . MET A 1 232 ? 10.468 -9.943 -6.275 1.00 96.31 232 MET A N 1
ATOM 1842 C CA . MET A 1 232 ? 11.217 -8.734 -6.615 1.00 96.31 232 MET A CA 1
ATOM 1843 C C . MET A 1 232 ? 12.588 -9.083 -7.207 1.00 96.31 232 MET A C 1
ATOM 1845 O O . MET A 1 232 ? 12.963 -8.564 -8.256 1.00 96.31 232 MET A O 1
ATOM 1849 N N . ILE A 1 233 ? 13.305 -10.022 -6.578 1.00 94.75 233 ILE A N 1
ATOM 1850 C CA . ILE A 1 233 ? 14.592 -10.530 -7.074 1.00 94.75 233 ILE A CA 1
ATOM 1851 C C . ILE A 1 233 ? 14.409 -11.221 -8.429 1.00 94.75 233 ILE A C 1
ATOM 1853 O O . ILE A 1 233 ? 15.165 -10.947 -9.360 1.00 94.75 233 ILE A O 1
ATOM 1857 N N . CYS A 1 234 ? 13.390 -12.077 -8.564 1.00 93.44 234 CYS A N 1
ATOM 1858 C CA . CYS A 1 234 ? 13.074 -12.727 -9.836 1.00 93.44 234 CYS A CA 1
ATOM 1859 C C . CYS A 1 234 ? 12.808 -11.700 -10.934 1.00 93.44 234 CYS A C 1
ATOM 1861 O O . CYS A 1 234 ? 13.403 -11.798 -11.999 1.00 93.44 234 CYS A O 1
ATOM 1863 N N . GLY A 1 235 ? 11.983 -10.689 -10.655 1.00 93.56 235 GLY A N 1
ATOM 1864 C CA . GLY A 1 235 ? 11.660 -9.630 -11.602 1.00 93.56 235 GLY A CA 1
ATOM 1865 C C . GLY A 1 235 ? 12.874 -8.829 -12.050 1.00 93.56 235 GLY A C 1
ATOM 1866 O O . GLY A 1 235 ? 13.030 -8.544 -13.235 1.00 93.56 235 GLY A O 1
ATOM 1867 N N . TRP A 1 236 ? 13.770 -8.516 -11.113 1.00 93.69 236 TRP A N 1
ATOM 1868 C CA . TRP A 1 236 ? 15.004 -7.805 -11.422 1.00 93.69 236 TRP A CA 1
ATOM 1869 C C . TRP A 1 236 ? 15.949 -8.625 -12.305 1.00 93.69 236 TRP A C 1
ATOM 1871 O O . TRP A 1 236 ? 16.617 -8.075 -13.182 1.00 93.69 236 TRP A O 1
ATOM 1881 N N . LEU A 1 237 ? 16.047 -9.934 -12.073 1.00 91.56 237 LEU A N 1
ATOM 1882 C CA . LEU A 1 237 ? 16.881 -10.819 -12.886 1.00 91.56 237 LEU A CA 1
ATOM 1883 C C . LEU A 1 237 ? 16.250 -11.072 -14.261 1.00 91.56 237 LEU A C 1
ATOM 1885 O O . LEU A 1 237 ? 16.951 -10.993 -15.265 1.00 91.56 237 LEU A O 1
ATOM 1889 N N . GLU A 1 238 ? 14.934 -11.277 -14.310 1.00 90.75 238 GLU A N 1
ATOM 1890 C CA . GLU A 1 238 ? 14.141 -11.459 -15.531 1.00 90.75 238 GLU A CA 1
ATOM 1891 C C . GLU A 1 238 ? 14.268 -10.266 -16.488 1.00 90.75 238 GLU A C 1
ATOM 1893 O O . GLU A 1 238 ? 14.519 -10.454 -17.673 1.00 90.75 238 GLU A O 1
ATOM 1898 N N . GLY A 1 239 ? 14.202 -9.032 -15.979 1.00 88.19 239 GLY A N 1
ATOM 1899 C CA . GLY A 1 239 ? 14.375 -7.832 -16.806 1.00 88.19 239 GLY A CA 1
ATOM 1900 C C . GLY A 1 239 ? 15.819 -7.518 -17.205 1.00 88.19 239 GLY A C 1
ATOM 1901 O O . GLY A 1 239 ? 16.062 -6.555 -17.929 1.00 88.19 239 GLY A O 1
ATOM 1902 N N . GLY A 1 240 ? 16.794 -8.270 -16.686 1.00 85.31 240 GLY A N 1
ATOM 1903 C CA . GLY A 1 240 ? 18.219 -8.022 -16.897 1.00 85.31 240 GLY A CA 1
ATOM 1904 C C . GLY A 1 240 ? 18.846 -8.779 -18.060 1.00 85.31 240 GLY A C 1
ATOM 1905 O O . GLY A 1 240 ? 19.873 -8.334 -18.572 1.00 85.31 240 GLY A O 1
ATOM 1906 N N . SER A 1 241 ? 18.285 -9.924 -18.450 1.00 76.75 241 SER A N 1
ATOM 1907 C CA . SER A 1 241 ? 18.878 -10.782 -19.475 1.00 76.75 241 SER A CA 1
ATOM 1908 C C . SER A 1 241 ? 17.865 -11.734 -20.109 1.00 76.75 241 SER A C 1
ATOM 1910 O O . SER A 1 241 ? 17.082 -12.384 -19.420 1.00 76.75 241 SER A O 1
ATOM 1912 N N . ASN A 1 242 ? 17.967 -11.922 -21.430 1.00 72.19 242 ASN A N 1
ATOM 1913 C CA . ASN A 1 242 ? 17.159 -12.906 -22.170 1.00 72.19 242 ASN A CA 1
ATOM 1914 C C . ASN A 1 242 ? 17.439 -14.357 -21.739 1.00 72.19 242 ASN A C 1
ATOM 1916 O O . ASN A 1 242 ? 16.591 -15.226 -21.918 1.00 72.19 242 ASN A O 1
ATOM 1920 N N . SER A 1 243 ? 18.575 -14.602 -21.073 1.00 70.94 243 SER A N 1
ATOM 1921 C CA . SER A 1 243 ? 18.930 -15.904 -20.492 1.00 70.94 243 SER A CA 1
ATOM 1922 C C . SER A 1 243 ? 17.939 -16.404 -19.437 1.00 70.94 243 SER A C 1
ATOM 1924 O O . SER A 1 243 ? 17.969 -17.583 -19.085 1.00 70.94 243 SER A O 1
ATOM 1926 N N . TRP A 1 244 ? 17.043 -15.540 -18.943 1.00 74.38 244 TRP A N 1
ATOM 1927 C CA . TRP A 1 244 ? 15.902 -15.974 -18.143 1.00 74.38 244 TRP A CA 1
ATOM 1928 C C . TRP A 1 244 ? 14.979 -16.932 -18.916 1.00 74.38 244 TRP A C 1
ATOM 1930 O O . TRP A 1 244 ? 14.355 -17.777 -18.287 1.00 74.38 244 TRP A O 1
ATOM 1940 N N . ILE A 1 245 ? 14.898 -16.847 -20.246 1.00 74.25 245 ILE A N 1
ATOM 1941 C CA . ILE A 1 245 ? 14.084 -17.743 -21.086 1.00 74.25 245 ILE A CA 1
ATOM 1942 C C . ILE A 1 245 ? 14.886 -18.982 -21.509 1.00 74.25 245 ILE A C 1
ATOM 1944 O O . ILE A 1 245 ? 14.342 -20.083 -21.559 1.00 74.25 245 ILE A O 1
ATOM 1948 N N . ASP A 1 246 ? 16.189 -18.826 -21.738 1.00 72.69 246 ASP A N 1
ATOM 1949 C CA . ASP A 1 246 ? 16.998 -19.799 -22.484 1.00 72.69 246 ASP A CA 1
ATOM 1950 C C . ASP A 1 246 ? 17.466 -21.037 -21.689 1.00 72.69 246 ASP A C 1
ATOM 1952 O O . ASP A 1 246 ? 18.218 -21.858 -22.211 1.00 72.69 246 ASP A O 1
ATOM 1956 N N . GLY A 1 247 ? 17.032 -21.239 -20.439 1.00 68.25 247 GLY A N 1
ATOM 1957 C CA . GLY A 1 247 ? 17.442 -22.431 -19.688 1.00 68.25 247 GLY A CA 1
ATOM 1958 C C . GLY A 1 247 ? 16.620 -22.760 -18.450 1.00 68.25 247 GLY A C 1
ATOM 1959 O O . GLY A 1 247 ? 15.964 -21.899 -17.863 1.00 68.25 247 GLY A O 1
ATOM 1960 N N . HIS A 1 248 ? 16.676 -24.026 -18.030 1.00 67.81 248 HIS A N 1
ATOM 1961 C CA . HIS A 1 248 ? 16.232 -24.489 -16.713 1.00 67.81 248 HIS A CA 1
ATOM 1962 C C . HIS A 1 248 ? 17.290 -24.140 -15.671 1.00 67.81 248 HIS A C 1
ATOM 1964 O O . HIS A 1 248 ? 18.336 -24.779 -15.589 1.00 67.81 248 HIS A O 1
ATOM 1970 N N . THR A 1 249 ? 17.040 -23.100 -14.883 1.00 82.38 249 THR A N 1
ATOM 1971 C CA . THR A 1 249 ? 17.952 -22.684 -13.821 1.00 82.38 249 THR A CA 1
ATOM 1972 C C . THR A 1 249 ? 17.385 -23.081 -12.461 1.00 82.38 249 THR A C 1
ATOM 1974 O O . THR A 1 249 ? 16.300 -22.649 -12.071 1.00 82.38 249 THR A O 1
ATOM 1977 N N . LEU A 1 250 ? 18.140 -23.890 -11.707 1.00 87.06 250 LEU A N 1
ATOM 1978 C CA . LEU A 1 250 ? 17.740 -24.405 -10.388 1.00 87.06 250 LEU A CA 1
ATOM 1979 C C . LEU A 1 250 ? 17.283 -23.292 -9.431 1.00 87.06 250 LEU A C 1
ATOM 1981 O O . LEU A 1 250 ? 16.340 -23.465 -8.660 1.00 87.06 250 LEU A O 1
ATOM 1985 N N . TRP A 1 251 ? 17.925 -22.122 -9.493 1.00 85.88 251 TRP A N 1
ATOM 1986 C CA . TRP A 1 251 ? 17.570 -20.984 -8.648 1.00 85.88 251 TRP A CA 1
ATOM 1987 C C . TRP A 1 251 ? 16.175 -20.420 -8.970 1.00 85.88 251 TRP A C 1
ATOM 1989 O O . TRP A 1 251 ? 15.469 -20.016 -8.048 1.00 85.88 251 TRP A O 1
ATOM 1999 N N . ARG A 1 252 ? 15.745 -20.430 -10.242 1.00 89.81 252 ARG A N 1
ATOM 2000 C CA . ARG A 1 252 ? 14.416 -19.958 -10.665 1.00 89.81 252 ARG A CA 1
ATOM 2001 C C . ARG A 1 252 ? 13.332 -20.907 -10.171 1.00 89.81 252 ARG A C 1
ATOM 2003 O O . ARG A 1 252 ? 12.324 -20.470 -9.623 1.00 89.81 252 ARG A O 1
ATOM 2010 N N . GLU A 1 253 ? 13.562 -22.208 -10.310 1.00 91.62 253 GLU A N 1
ATOM 2011 C CA . GLU A 1 253 ? 12.662 -23.241 -9.786 1.00 91.62 253 GLU A CA 1
ATOM 2012 C C . GLU A 1 253 ? 12.556 -23.157 -8.258 1.00 91.62 253 GLU A C 1
ATOM 2014 O O . GLU A 1 253 ? 11.453 -23.148 -7.711 1.00 91.62 253 GLU A O 1
ATOM 2019 N N . THR A 1 254 ? 13.689 -22.971 -7.575 1.00 93.62 254 THR A N 1
ATOM 2020 C CA . THR A 1 254 ? 13.735 -22.758 -6.120 1.00 93.62 254 THR A CA 1
ATOM 2021 C C . THR A 1 254 ? 12.941 -21.516 -5.711 1.00 93.62 254 THR A C 1
ATOM 2023 O O . THR A 1 254 ? 12.153 -21.568 -4.766 1.00 93.62 254 THR A O 1
ATOM 2026 N N . ALA A 1 255 ? 13.087 -20.404 -6.436 1.00 94.25 255 ALA A N 1
ATOM 2027 C CA . ALA A 1 255 ? 12.342 -19.181 -6.163 1.00 94.25 255 ALA A CA 1
ATOM 2028 C C . ALA A 1 255 ? 10.825 -19.377 -6.327 1.00 94.25 255 ALA A C 1
ATOM 2030 O O . ALA A 1 255 ? 10.048 -18.966 -5.461 1.00 94.25 255 ALA A O 1
ATOM 2031 N N . PHE A 1 256 ? 10.382 -20.067 -7.382 1.00 94.38 256 PHE A N 1
ATOM 2032 C CA . PHE A 1 256 ? 8.963 -20.378 -7.564 1.00 94.38 256 PHE A CA 1
ATOM 2033 C C . PHE A 1 256 ? 8.426 -21.370 -6.532 1.00 94.38 256 PHE A C 1
ATOM 2035 O O . PHE A 1 256 ? 7.271 -21.247 -6.116 1.00 94.38 256 PHE A O 1
ATOM 2042 N N . PHE A 1 257 ? 9.255 -22.299 -6.060 1.00 97.06 257 PHE A N 1
ATOM 2043 C CA . PHE A 1 257 ? 8.894 -23.179 -4.957 1.00 97.06 257 PHE A CA 1
ATOM 2044 C C . PHE A 1 257 ? 8.711 -22.398 -3.647 1.00 97.06 257 PHE A C 1
ATOM 2046 O O . PHE A 1 257 ? 7.695 -22.567 -2.973 1.00 97.06 257 PHE A O 1
ATOM 2053 N N . ILE A 1 258 ? 9.613 -21.462 -3.324 1.00 97.69 258 ILE A N 1
ATOM 2054 C CA . ILE A 1 258 ? 9.450 -20.566 -2.166 1.00 97.69 258 ILE A CA 1
ATOM 2055 C C . ILE A 1 258 ? 8.173 -19.728 -2.308 1.00 97.69 258 ILE A C 1
ATOM 2057 O O . ILE A 1 258 ? 7.387 -19.641 -1.365 1.00 97.69 258 ILE A O 1
ATOM 2061 N N . ARG A 1 259 ? 7.916 -19.167 -3.499 1.00 96.50 259 ARG A N 1
ATOM 2062 C CA . ARG A 1 259 ? 6.681 -18.424 -3.799 1.00 96.50 259 ARG A CA 1
ATOM 2063 C C . ARG A 1 259 ? 5.436 -19.254 -3.476 1.00 96.50 259 ARG A C 1
ATOM 2065 O O . ARG A 1 259 ? 4.519 -18.749 -2.821 1.00 96.50 259 ARG A O 1
ATOM 2072 N N . LEU A 1 260 ? 5.414 -20.514 -3.920 1.00 97.25 260 LEU A N 1
ATOM 2073 C CA . LEU A 1 260 ? 4.327 -21.457 -3.663 1.00 97.25 260 LEU A CA 1
ATOM 2074 C C . LEU A 1 260 ? 4.168 -21.729 -2.165 1.00 97.25 260 LEU A C 1
ATOM 2076 O O . LEU A 1 260 ? 3.061 -21.597 -1.649 1.00 97.25 260 LEU A O 1
ATOM 2080 N N . LEU A 1 261 ? 5.256 -22.042 -1.456 1.00 98.25 261 LEU A N 1
ATOM 2081 C CA . LEU A 1 261 ? 5.226 -22.295 -0.014 1.00 98.25 261 LEU A CA 1
ATOM 2082 C C . LEU A 1 261 ? 4.681 -21.095 0.767 1.00 98.25 261 LEU A C 1
ATOM 2084 O O . LEU A 1 261 ? 3.789 -21.261 1.597 1.00 98.25 261 LEU A O 1
ATOM 2088 N N . CYS A 1 262 ? 5.142 -19.878 0.468 1.00 98.25 262 CYS A N 1
ATOM 2089 C CA . CYS A 1 262 ? 4.597 -18.666 1.078 1.00 98.25 262 CYS A CA 1
ATOM 2090 C C . CYS A 1 262 ? 3.097 -18.512 0.789 1.00 98.25 262 CYS A C 1
ATOM 2092 O O . CYS A 1 262 ? 2.333 -18.155 1.685 1.00 98.25 262 CYS A O 1
ATOM 2094 N N . GLY A 1 263 ? 2.665 -18.815 -0.440 1.00 97.00 263 GLY A N 1
ATOM 2095 C CA . GLY A 1 263 ? 1.253 -18.836 -0.828 1.00 97.00 263 GLY A CA 1
ATOM 2096 C C . GLY A 1 263 ? 0.421 -19.822 -0.007 1.00 97.00 263 GLY A C 1
ATOM 2097 O O . GLY A 1 263 ? -0.638 -19.459 0.502 1.00 97.00 263 GLY A O 1
ATOM 2098 N N . LEU A 1 264 ? 0.924 -21.043 0.184 1.00 98.06 264 LEU A N 1
ATOM 2099 C CA . LEU A 1 264 ? 0.276 -22.076 0.994 1.00 98.06 264 LEU A CA 1
ATOM 2100 C C . LEU A 1 264 ? 0.202 -21.685 2.475 1.00 98.06 264 LEU A C 1
ATOM 2102 O O . LEU A 1 264 ? -0.832 -21.892 3.107 1.00 98.06 264 LEU A O 1
ATOM 2106 N N . VAL A 1 265 ? 1.252 -21.064 3.019 1.00 98.06 265 VAL A N 1
ATOM 2107 C CA . VAL A 1 265 ? 1.250 -20.534 4.391 1.00 98.06 265 VAL A CA 1
ATOM 2108 C C . VAL A 1 265 ? 0.195 -19.439 4.548 1.00 98.06 265 VAL A C 1
ATOM 2110 O O . VAL A 1 265 ? -0.607 -19.496 5.480 1.00 98.06 265 VAL A O 1
ATOM 2113 N N . MET A 1 266 ? 0.148 -18.471 3.626 1.00 97.25 266 MET A N 1
ATOM 2114 C CA . MET A 1 266 ? -0.881 -17.426 3.628 1.00 97.25 266 MET A CA 1
ATOM 2115 C C . MET A 1 266 ? -2.284 -18.039 3.556 1.00 97.25 266 MET A C 1
ATOM 2117 O O . MET A 1 266 ? -3.148 -17.695 4.362 1.00 97.25 266 MET A O 1
ATOM 2121 N N . LEU A 1 267 ? -2.505 -18.999 2.655 1.00 96.44 267 LEU A N 1
ATOM 2122 C CA . LEU A 1 267 ? -3.783 -19.697 2.527 1.00 96.44 267 LEU A CA 1
ATOM 2123 C C . LEU A 1 267 ? -4.171 -20.428 3.821 1.00 96.44 267 LEU A C 1
ATOM 2125 O O . LEU A 1 267 ? -5.312 -20.314 4.264 1.00 96.44 267 LEU A O 1
ATOM 2129 N N . GLY A 1 268 ? -3.229 -21.129 4.454 1.00 96.50 268 GLY A N 1
ATOM 2130 C CA . GLY A 1 268 ? -3.450 -21.829 5.719 1.00 96.50 268 GLY A CA 1
ATOM 2131 C C . GLY A 1 268 ? -3.836 -20.881 6.857 1.00 96.50 268 GLY A C 1
ATOM 2132 O O . GLY A 1 268 ? -4.801 -21.143 7.577 1.00 96.50 268 GLY A O 1
ATOM 2133 N N . VAL A 1 269 ? -3.148 -19.741 6.983 1.00 95.50 269 VAL A N 1
ATOM 2134 C CA . VAL A 1 269 ? -3.495 -18.708 7.974 1.00 95.50 269 VAL A CA 1
ATOM 2135 C C . VAL A 1 269 ? -4.873 -18.101 7.684 1.00 95.50 269 VAL A C 1
ATOM 2137 O O . VAL A 1 269 ? -5.686 -17.960 8.598 1.00 95.50 269 VAL A O 1
ATOM 2140 N N . ALA A 1 270 ? -5.184 -17.805 6.420 1.00 92.25 270 ALA A N 1
ATOM 2141 C CA . ALA A 1 270 ? -6.499 -17.297 6.035 1.00 92.25 270 ALA A CA 1
ATOM 2142 C C . ALA A 1 270 ? -7.620 -18.308 6.329 1.00 92.25 270 ALA A C 1
ATOM 2144 O O . ALA A 1 270 ? -8.671 -17.922 6.841 1.00 92.25 270 ALA A O 1
ATOM 2145 N N . ALA A 1 271 ? -7.394 -19.598 6.064 1.00 92.62 271 ALA A N 1
ATOM 2146 C CA . ALA A 1 271 ? -8.337 -20.669 6.377 1.00 92.62 271 ALA A CA 1
ATOM 2147 C C . ALA A 1 271 ? -8.545 -20.824 7.893 1.00 92.62 271 ALA A C 1
ATOM 2149 O O . ALA A 1 271 ? -9.675 -21.015 8.350 1.00 92.62 271 ALA A O 1
ATOM 2150 N N . PHE A 1 272 ? -7.479 -20.677 8.684 1.00 91.38 272 PHE A N 1
ATOM 2151 C CA . PHE A 1 272 ? -7.559 -20.665 10.143 1.00 91.38 272 PHE A CA 1
ATOM 2152 C C . PHE A 1 272 ? -8.423 -19.501 10.656 1.00 91.38 272 PHE A C 1
ATOM 2154 O O . PHE A 1 272 ? -9.347 -19.720 11.443 1.00 91.38 272 PHE A O 1
ATOM 2161 N N . TRP A 1 273 ? -8.193 -18.277 10.167 1.00 89.19 273 TRP A N 1
ATOM 2162 C CA . TRP A 1 273 ? -9.022 -17.116 10.516 1.00 89.19 273 TRP A CA 1
ATOM 2163 C C . TRP A 1 273 ? -10.470 -17.269 10.068 1.00 89.19 273 TRP A C 1
ATOM 2165 O O . TRP A 1 273 ? -11.387 -16.910 10.810 1.00 89.19 273 TRP A O 1
ATOM 2175 N N . TRP A 1 274 ? -10.684 -17.822 8.873 1.00 85.56 274 TRP A N 1
ATOM 2176 C CA . TRP A 1 274 ? -12.013 -18.117 8.357 1.00 85.56 274 TRP A CA 1
ATOM 2177 C C . TRP A 1 274 ? -12.756 -19.045 9.316 1.00 85.56 274 TRP A C 1
ATOM 2179 O O . TRP A 1 274 ? -13.803 -18.664 9.828 1.00 85.56 274 TRP A O 1
ATOM 2189 N N . ARG A 1 275 ? -12.177 -20.202 9.660 1.00 84.94 275 ARG A N 1
ATOM 2190 C CA . ARG A 1 275 ? -12.788 -21.174 10.580 1.00 84.94 275 ARG A CA 1
ATOM 2191 C C . ARG A 1 275 ? -13.094 -20.570 11.954 1.00 84.94 275 ARG A C 1
ATOM 2193 O O . ARG A 1 275 ? -14.204 -20.742 12.452 1.00 84.94 275 ARG A O 1
ATOM 2200 N N . GLY A 1 276 ? -12.153 -19.817 12.525 1.00 77.69 276 GLY A N 1
ATOM 2201 C CA . GLY A 1 276 ? -12.348 -19.133 13.810 1.00 77.69 276 GLY A CA 1
ATOM 2202 C C . GLY A 1 276 ? -13.439 -18.052 13.779 1.00 77.69 276 GLY A C 1
ATOM 2203 O O . GLY A 1 276 ? -14.018 -17.722 14.813 1.00 77.69 276 GLY A O 1
ATOM 2204 N N . SER A 1 277 ? -13.762 -17.516 12.599 1.00 72.50 277 SER A N 1
ATOM 2205 C CA . SER A 1 277 ? -14.841 -16.535 12.434 1.00 72.50 277 SER A CA 1
ATOM 2206 C C . SER A 1 277 ? -16.237 -17.175 12.432 1.00 72.50 277 SER A C 1
ATOM 2208 O O . SER A 1 277 ? -17.193 -16.502 12.810 1.00 72.50 277 SER A O 1
ATOM 2210 N N . PHE A 1 278 ? -16.367 -18.454 12.046 1.00 62.69 278 PHE A N 1
ATOM 2211 C CA . PHE A 1 278 ? -17.638 -19.200 12.107 1.00 62.69 278 PHE A CA 1
ATOM 2212 C C . PHE A 1 278 ? -17.879 -19.839 13.471 1.00 62.69 278 PHE A C 1
ATOM 2214 O O . PHE A 1 278 ? -18.999 -19.805 13.955 1.00 62.69 278 PHE A O 1
ATOM 2221 N N . SER A 1 279 ? -16.850 -20.360 14.142 1.00 63.50 279 SER A N 1
ATOM 2222 C CA . SER A 1 279 ? -17.046 -20.982 15.462 1.00 63.50 279 SER A CA 1
ATOM 2223 C C . SER A 1 279 ? -17.471 -19.983 16.543 1.00 63.50 279 SER A C 1
ATOM 2225 O O . SER A 1 279 ? -18.087 -20.358 17.528 1.00 63.50 279 SER A O 1
ATOM 2227 N N . ASN A 1 280 ? -17.144 -18.700 16.375 1.00 55.09 280 ASN A N 1
ATOM 2228 C CA . ASN A 1 280 ? -17.501 -17.650 17.329 1.00 55.09 280 ASN A CA 1
ATOM 2229 C C . ASN A 1 280 ? -18.915 -17.074 17.120 1.00 55.09 280 ASN A C 1
ATOM 2231 O O . ASN A 1 280 ? -19.305 -16.180 17.872 1.00 55.09 280 ASN A O 1
ATOM 2235 N N . SER A 1 281 ? -19.669 -17.514 16.101 1.00 51.38 281 SER A N 1
ATOM 2236 C CA . SER A 1 281 ? -21.035 -17.023 15.866 1.00 51.38 281 SER A CA 1
ATOM 2237 C C . SER A 1 281 ? -22.123 -17.764 16.638 1.00 51.38 281 SER A C 1
ATOM 2239 O O . SER A 1 281 ? -23.247 -17.267 16.647 1.00 51.38 281 SER A O 1
ATOM 2241 N N . ASP A 1 282 ? -21.787 -18.883 17.281 1.00 45.75 282 ASP A N 1
ATOM 2242 C CA . ASP A 1 282 ? -22.760 -19.783 17.913 1.00 45.75 282 ASP A CA 1
ATOM 2243 C C . ASP A 1 282 ? -22.930 -19.523 19.427 1.00 45.75 282 ASP A C 1
ATOM 2245 O O . ASP A 1 282 ? -23.841 -20.062 20.044 1.00 45.75 282 ASP A O 1
ATOM 2249 N N . ASP A 1 283 ? -22.120 -18.624 20.003 1.00 45.22 283 ASP A N 1
ATOM 2250 C CA . ASP A 1 283 ? -22.147 -18.245 21.429 1.00 45.22 283 ASP A CA 1
ATOM 2251 C C . ASP A 1 283 ? -22.800 -16.864 21.696 1.00 45.22 283 ASP A C 1
ATOM 2253 O O . ASP A 1 283 ? -22.556 -16.264 22.748 1.00 45.22 283 ASP A O 1
ATOM 2257 N N . SER A 1 284 ? -23.550 -16.290 20.741 1.00 39.19 284 SER A N 1
ATOM 2258 C CA . SER A 1 284 ? -24.220 -14.980 20.905 1.00 39.19 284 SER A CA 1
ATOM 2259 C C . SER A 1 284 ? -25.733 -15.072 20.850 1.00 39.19 284 SER A C 1
ATOM 2261 O O . SER A 1 284 ? -26.212 -15.434 19.750 1.00 39.19 284 SER A O 1
#